Protein AF-A0A1S1LZ57-F1 (afdb_monomer)

pLDDT: mean 86.94, std 15.9, range [31.72, 98.88]

Organism: Mycobacteroides chelonae (NCBI:txid1774)

Structure (mmCIF, N/CA/C/O backbone):
data_AF-A0A1S1LZ57-F1
#
_entry.id   AF-A0A1S1LZ57-F1
#
loop_
_atom_site.group_PDB
_atom_site.id
_atom_site.type_symbol
_atom_site.label_atom_id
_atom_site.label_alt_id
_atom_site.label_comp_id
_atom_site.label_asym_id
_atom_site.label_entity_id
_atom_site.label_seq_id
_atom_site.pdbx_PDB_ins_code
_atom_site.Cartn_x
_atom_site.Cartn_y
_atom_site.Cartn_z
_atom_site.occupancy
_atom_site.B_iso_or_equiv
_atom_site.auth_seq_id
_atom_site.auth_comp_id
_atom_site.auth_asym_id
_atom_site.auth_atom_id
_atom_site.pdbx_PDB_model_num
ATOM 1 N N . MET A 1 1 ? -5.733 7.640 33.822 1.00 40.19 1 MET A N 1
ATOM 2 C CA . MET A 1 1 ? -5.836 6.725 32.665 1.00 40.19 1 MET A CA 1
ATOM 3 C C . MET A 1 1 ? -4.449 6.611 32.060 1.00 40.19 1 MET A C 1
ATOM 5 O O . MET A 1 1 ? -3.857 7.645 31.780 1.00 40.19 1 MET A O 1
ATOM 9 N N . THR A 1 2 ? -3.898 5.402 31.959 1.00 56.25 2 THR A N 1
ATOM 10 C CA . THR A 1 2 ? -2.595 5.156 31.319 1.00 56.25 2 THR A CA 1
ATOM 11 C C . THR A 1 2 ? -2.729 5.439 29.824 1.00 56.25 2 THR A C 1
ATOM 13 O O . THR A 1 2 ? -3.720 5.026 29.222 1.00 56.25 2 THR A O 1
ATOM 16 N N . GLN A 1 3 ? -1.787 6.183 29.241 1.00 63.03 3 GLN A N 1
ATOM 17 C CA . GLN A 1 3 ? -1.760 6.409 27.793 1.00 63.03 3 GLN A CA 1
ATOM 18 C C . GLN A 1 3 ? -1.680 5.052 27.072 1.00 63.03 3 GLN A C 1
ATOM 20 O O . GLN A 1 3 ? -0.907 4.201 27.525 1.00 63.03 3 GLN A O 1
ATOM 25 N N . PRO A 1 4 ? -2.466 4.824 26.001 1.00 74.69 4 PRO A N 1
ATOM 26 C CA . PRO A 1 4 ? -2.382 3.586 25.239 1.00 74.69 4 PRO A CA 1
ATOM 27 C C . PRO A 1 4 ? -0.960 3.404 24.713 1.00 74.69 4 PRO A C 1
ATOM 29 O O . PRO A 1 4 ? -0.297 4.377 24.334 1.00 74.69 4 PRO A O 1
ATOM 32 N N . SER A 1 5 ? -0.478 2.162 24.694 1.00 86.75 5 SER A N 1
ATOM 33 C CA . SER A 1 5 ? 0.838 1.898 24.109 1.00 86.75 5 SER A CA 1
ATOM 34 C C . SER A 1 5 ? 0.836 2.267 22.619 1.00 86.75 5 SER A C 1
ATOM 36 O O . SER A 1 5 ? -0.220 2.332 21.986 1.00 86.75 5 SER A O 1
ATOM 38 N N . TRP A 1 6 ? 2.014 2.479 22.025 1.00 86.00 6 TRP A N 1
ATOM 39 C CA . TRP A 1 6 ? 2.119 2.781 20.592 1.00 86.00 6 TRP A CA 1
ATOM 40 C C . TRP A 1 6 ? 1.376 1.750 19.723 1.00 86.00 6 TRP A C 1
ATOM 42 O O . TRP A 1 6 ? 0.620 2.128 18.829 1.00 86.00 6 TRP A O 1
ATOM 52 N N . ALA A 1 7 ? 1.518 0.460 20.046 1.00 88.56 7 ALA A N 1
ATOM 53 C CA . ALA A 1 7 ? 0.845 -0.625 19.335 1.00 88.56 7 ALA A CA 1
ATOM 54 C C . ALA A 1 7 ? -0.685 -0.564 19.496 1.00 88.56 7 ALA A C 1
ATOM 56 O O . ALA A 1 7 ? -1.422 -0.733 18.525 1.00 88.56 7 ALA A O 1
ATOM 57 N N . GLU A 1 8 ? -1.170 -0.252 20.701 1.00 93.12 8 GLU A N 1
ATOM 58 C CA . GLU A 1 8 ? -2.606 -0.083 20.950 1.00 93.12 8 GLU A CA 1
ATOM 59 C C . GLU A 1 8 ? -3.167 1.131 20.198 1.00 93.12 8 GLU A C 1
ATOM 61 O O . GLU A 1 8 ? -4.301 1.091 19.721 1.00 93.12 8 GLU A O 1
ATOM 66 N N . GLY A 1 9 ? -2.368 2.195 20.057 1.00 91.25 9 GLY A N 1
ATOM 67 C CA . GLY A 1 9 ? -2.703 3.374 19.264 1.00 91.25 9 GLY A CA 1
ATOM 68 C C . GLY A 1 9 ? -2.883 3.056 17.777 1.00 91.25 9 GLY A C 1
ATOM 69 O O . GLY A 1 9 ? -3.855 3.509 17.177 1.00 91.25 9 GLY A O 1
ATOM 70 N N . GLN A 1 10 ? -2.009 2.227 17.193 1.00 92.75 10 GLN A N 1
ATOM 71 C CA . GLN A 1 10 ? -2.164 1.764 15.804 1.00 92.75 10 GLN A CA 1
ATOM 72 C C . GLN A 1 10 ? -3.449 0.940 15.625 1.00 92.75 10 GLN A C 1
ATOM 74 O O . GLN A 1 10 ? -4.217 1.184 14.695 1.00 92.75 10 GLN A O 1
ATOM 79 N N . ALA A 1 11 ? -3.736 0.013 16.546 1.00 95.94 11 ALA A N 1
ATOM 80 C CA . ALA A 1 11 ? -4.966 -0.779 16.499 1.00 95.94 11 ALA A CA 1
ATOM 81 C C . ALA A 1 11 ? -6.228 0.091 16.628 1.00 95.94 11 ALA A C 1
ATOM 83 O O . ALA A 1 11 ? -7.200 -0.122 15.905 1.00 95.94 11 ALA A O 1
ATOM 84 N N . ALA A 1 12 ? -6.207 1.094 17.511 1.00 95.50 12 ALA A N 1
ATOM 85 C CA . ALA A 1 12 ? -7.308 2.040 17.672 1.00 95.50 12 ALA A CA 1
ATOM 86 C C . ALA A 1 12 ? -7.542 2.880 16.404 1.00 95.50 12 ALA A C 1
ATOM 88 O O . ALA A 1 12 ? -8.692 3.112 16.035 1.00 95.50 12 ALA A O 1
ATOM 89 N N . GLN A 1 13 ? -6.471 3.291 15.718 1.00 94.94 13 GLN A N 1
ATOM 90 C CA . GLN A 1 13 ? -6.549 4.028 14.455 1.00 94.94 13 GLN A CA 1
ATOM 91 C C . GLN A 1 13 ? -7.186 3.184 13.345 1.00 94.94 13 GLN A C 1
ATOM 93 O O . GLN A 1 13 ? -8.152 3.631 12.726 1.00 94.94 13 GLN A O 1
ATOM 98 N N . ILE A 1 14 ? -6.730 1.938 13.169 1.00 97.81 14 ILE A N 1
ATOM 99 C CA . ILE A 1 14 ? -7.338 0.991 12.221 1.00 97.81 14 ILE A CA 1
ATOM 100 C C . ILE A 1 14 ? -8.818 0.775 12.553 1.00 97.81 14 ILE A C 1
ATOM 102 O O . ILE A 1 14 ? -9.668 0.841 11.670 1.00 97.81 14 ILE A O 1
ATOM 106 N N . ALA A 1 15 ? -9.152 0.540 13.825 1.00 98.12 15 ALA A N 1
ATOM 107 C CA . ALA A 1 15 ? -10.527 0.291 14.246 1.00 98.12 15 ALA A CA 1
ATOM 108 C C . ALA A 1 15 ? -11.455 1.490 13.985 1.00 98.12 15 ALA A C 1
ATOM 110 O O . ALA A 1 15 ? -12.595 1.309 13.546 1.00 98.12 15 ALA A O 1
ATOM 111 N N . ALA A 1 16 ? -10.971 2.712 14.222 1.00 97.81 16 ALA A N 1
ATOM 112 C CA . ALA A 1 16 ? -11.709 3.932 13.919 1.00 97.81 16 ALA A CA 1
ATOM 113 C C . ALA A 1 16 ? -11.978 4.069 12.413 1.00 97.81 16 ALA A C 1
ATOM 115 O O . ALA A 1 16 ? -13.103 4.387 12.018 1.00 97.81 16 ALA A O 1
ATOM 116 N N . GLU A 1 17 ? -10.984 3.768 11.575 1.00 98.50 17 GLU A N 1
ATOM 117 C CA . GLU A 1 17 ? -11.126 3.855 10.123 1.00 98.50 17 GLU A CA 1
ATOM 118 C C . GLU A 1 17 ? -12.025 2.755 9.547 1.00 98.50 17 GLU A C 1
ATOM 120 O O . GLU A 1 17 ? -12.902 3.035 8.728 1.00 98.50 17 GLU A O 1
ATOM 125 N N . VAL A 1 18 ? -11.903 1.522 10.047 1.00 98.62 18 VAL A N 1
ATOM 126 C CA . VAL A 1 18 ? -12.819 0.415 9.732 1.00 98.62 18 VAL A CA 1
ATOM 127 C C . VAL A 1 18 ? -14.260 0.815 10.039 1.00 98.62 18 VAL A C 1
ATOM 129 O O . VAL A 1 18 ? -15.146 0.650 9.197 1.00 98.62 18 VAL A O 1
ATOM 132 N N . ARG A 1 19 ? -14.507 1.408 11.214 1.00 98.56 19 ARG A N 1
ATOM 133 C CA . ARG A 1 19 ? -15.838 1.894 11.596 1.00 98.56 19 ARG A CA 1
ATOM 134 C C . ARG A 1 19 ? -16.337 2.989 10.654 1.00 98.56 19 ARG A C 1
ATOM 136 O O . ARG A 1 19 ? -17.508 2.972 10.269 1.00 98.56 19 ARG A O 1
ATOM 143 N N . ARG A 1 20 ? -15.466 3.934 10.280 1.00 98.44 20 ARG A N 1
ATOM 144 C CA . ARG A 1 20 ? -15.790 5.040 9.367 1.00 98.44 20 ARG A CA 1
ATOM 145 C C . ARG A 1 20 ? -16.199 4.525 7.986 1.00 98.44 20 ARG A C 1
ATOM 147 O O . ARG A 1 20 ? -17.253 4.920 7.493 1.00 98.44 20 ARG A O 1
ATOM 154 N N . LEU A 1 21 ? -15.407 3.629 7.394 1.00 98.56 21 LEU A N 1
ATOM 155 C CA . LEU A 1 21 ? -15.651 3.056 6.064 1.00 98.56 21 LEU A CA 1
ATOM 156 C C . LEU A 1 21 ? -16.851 2.101 6.039 1.00 98.56 21 LEU A C 1
ATOM 158 O O . LEU A 1 21 ? -17.637 2.109 5.090 1.00 98.56 21 LEU A O 1
ATOM 162 N N . ARG A 1 22 ? -17.055 1.321 7.108 1.00 98.12 22 ARG A N 1
ATOM 163 C CA . ARG A 1 22 ? -18.257 0.488 7.271 1.00 98.12 22 ARG A CA 1
ATOM 164 C C . ARG A 1 22 ? -19.527 1.344 7.340 1.00 98.12 22 ARG A C 1
ATOM 166 O O . ARG A 1 22 ? -20.584 0.939 6.843 1.00 98.12 22 ARG A O 1
ATOM 173 N N . GLY A 1 23 ? -19.440 2.532 7.939 1.00 98.12 23 GLY A N 1
ATOM 174 C CA . GLY A 1 23 ? -20.544 3.479 8.046 1.00 98.12 23 GLY A CA 1
ATOM 175 C C . GLY A 1 23 ? -21.749 2.873 8.773 1.00 98.12 23 GLY A C 1
ATOM 176 O O . GLY A 1 23 ? -21.644 2.406 9.906 1.00 98.12 23 GLY A O 1
ATOM 177 N N . LYS A 1 24 ? -22.919 2.878 8.119 1.00 97.81 24 LYS A N 1
ATOM 178 C CA . LYS A 1 24 ? -24.178 2.357 8.692 1.00 97.81 24 LYS A CA 1
ATOM 179 C C . LYS A 1 24 ? -24.357 0.838 8.548 1.00 97.81 24 LYS A C 1
ATOM 181 O O . LYS A 1 24 ? -25.267 0.287 9.164 1.00 97.81 24 LYS A O 1
ATOM 186 N N . ARG A 1 25 ? -23.541 0.160 7.731 1.00 98.50 25 ARG A N 1
ATOM 187 C CA . ARG A 1 25 ? -23.614 -1.305 7.532 1.00 98.50 25 ARG A CA 1
ATOM 188 C C . ARG A 1 25 ? -23.287 -2.006 8.839 1.00 98.50 25 ARG A C 1
ATOM 190 O O . ARG A 1 25 ? -22.539 -1.446 9.617 1.00 98.50 25 ARG A O 1
ATOM 197 N N . SER A 1 26 ? -23.801 -3.197 9.124 1.00 98.38 26 SER A N 1
ATOM 198 C CA . SER A 1 26 ? -23.562 -3.861 10.417 1.00 98.38 26 SER A CA 1
ATOM 199 C C . SER A 1 26 ? -22.155 -4.478 10.520 1.00 98.38 26 SER A C 1
ATOM 201 O O . SER A 1 26 ? -21.507 -4.743 9.513 1.00 98.38 26 SER A O 1
ATOM 203 N N . ALA A 1 27 ? -21.678 -4.758 11.739 1.00 98.50 27 ALA A N 1
ATOM 204 C CA . ALA A 1 27 ? -20.462 -5.562 11.927 1.00 98.50 27 ALA A CA 1
ATOM 205 C C . ALA A 1 27 ? -20.624 -6.994 11.378 1.00 98.50 27 ALA A C 1
ATOM 207 O O . ALA A 1 27 ? -19.641 -7.613 10.989 1.00 98.50 27 ALA A O 1
ATOM 208 N N . GLN A 1 28 ? -21.864 -7.502 11.311 1.00 98.75 28 GLN A N 1
ATOM 209 C CA . GLN A 1 28 ? -22.159 -8.776 10.653 1.00 98.75 28 GLN A CA 1
ATOM 210 C C . GLN A 1 28 ? -21.894 -8.688 9.149 1.00 98.75 28 GLN A C 1
ATOM 212 O O . GLN A 1 28 ? -21.185 -9.529 8.626 1.00 98.75 28 GLN A O 1
ATOM 217 N N . TRP A 1 29 ? -22.360 -7.623 8.489 1.00 98.81 29 TRP A N 1
ATOM 218 C CA . TRP A 1 29 ? -22.118 -7.410 7.060 1.00 98.81 29 TRP A CA 1
ATOM 219 C C . TRP A 1 29 ? -20.622 -7.440 6.719 1.00 98.81 29 TRP A C 1
ATOM 221 O O . TRP A 1 29 ? -20.220 -8.086 5.759 1.00 98.81 29 TRP A O 1
ATOM 231 N N . LEU A 1 30 ? -19.786 -6.781 7.529 1.00 98.75 30 LEU A N 1
ATOM 232 C CA . LEU A 1 30 ? -18.340 -6.793 7.301 1.00 98.75 30 LEU A CA 1
ATOM 233 C C . LEU A 1 30 ? -17.735 -8.181 7.577 1.00 98.75 30 LEU A C 1
ATOM 235 O O . LEU A 1 30 ? -16.889 -8.633 6.813 1.00 98.75 30 LEU A O 1
ATOM 239 N N . SER A 1 31 ? -18.209 -8.887 8.609 1.00 98.88 31 SER A N 1
ATOM 240 C CA . SER A 1 31 ? -17.820 -10.280 8.869 1.00 98.88 31 SER A CA 1
ATOM 241 C C . SER A 1 31 ? -18.121 -11.177 7.666 1.00 98.88 31 SER A C 1
ATOM 243 O O . SER A 1 31 ? -17.254 -11.945 7.254 1.00 98.88 31 SER A O 1
ATOM 245 N N . ASP A 1 32 ? -19.311 -11.052 7.079 1.00 98.88 32 ASP A N 1
ATOM 246 C CA . ASP A 1 32 ? -19.735 -11.850 5.926 1.00 98.88 32 ASP A CA 1
ATOM 247 C C . ASP A 1 32 ? -18.861 -11.551 4.698 1.00 98.88 32 ASP A C 1
ATOM 249 O O . ASP A 1 32 ? -18.352 -12.470 4.062 1.00 98.88 32 ASP A O 1
ATOM 253 N N . ARG A 1 33 ? -18.556 -10.272 4.440 1.00 98.69 33 ARG A N 1
ATOM 254 C CA . ARG A 1 33 ? -17.625 -9.867 3.372 1.00 98.69 33 ARG A CA 1
ATOM 255 C C . ARG A 1 33 ? -16.227 -10.460 3.541 1.00 98.69 33 ARG A C 1
ATOM 257 O O . ARG A 1 33 ? -15.632 -10.905 2.567 1.00 98.69 33 ARG A O 1
ATOM 264 N N . THR A 1 34 ? -15.690 -10.490 4.762 1.00 98.75 34 THR A N 1
ATOM 265 C CA . THR A 1 34 ? -14.370 -11.105 5.007 1.00 98.75 34 THR A CA 1
ATOM 266 C C . THR A 1 34 ? -14.394 -12.630 4.850 1.00 98.75 34 THR A C 1
ATOM 268 O O . THR A 1 34 ? -13.424 -13.220 4.379 1.00 98.75 34 THR A O 1
ATOM 271 N N . MET A 1 35 ? -15.522 -13.274 5.171 1.00 98.62 35 MET A N 1
ATOM 272 C CA . MET A 1 35 ? -15.728 -14.707 4.947 1.00 98.62 35 MET A CA 1
ATOM 273 C C . MET A 1 35 ? -15.758 -15.050 3.453 1.00 98.62 35 MET A C 1
ATOM 275 O O . MET A 1 35 ? -15.126 -16.019 3.043 1.00 98.62 35 MET A O 1
ATOM 279 N N . GLU A 1 36 ? -16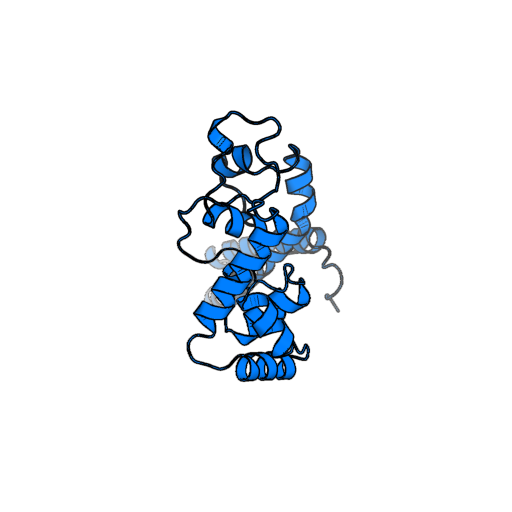.425 -14.235 2.633 1.00 98.56 36 GLU A N 1
ATOM 280 C CA . GLU A 1 36 ? -16.436 -14.378 1.167 1.00 98.56 36 GLU A CA 1
ATOM 281 C C . GLU A 1 36 ? -15.029 -14.272 0.550 1.00 98.56 36 GLU A C 1
ATOM 283 O O . GLU A 1 36 ? -14.772 -14.851 -0.502 1.00 98.56 36 GLU A O 1
ATOM 288 N N . LEU A 1 37 ? -14.104 -13.576 1.220 1.00 98.44 37 LEU A N 1
ATOM 289 C CA . LEU A 1 37 ? -12.696 -13.444 0.826 1.00 98.44 37 LEU A CA 1
ATOM 290 C C . LEU A 1 37 ? -11.796 -14.573 1.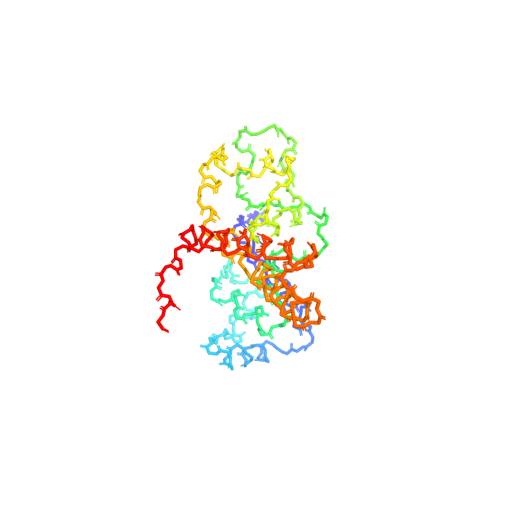364 1.00 98.44 37 LEU A C 1
ATOM 292 O O . LEU A 1 37 ? -10.583 -14.539 1.168 1.00 98.44 37 LEU A O 1
ATOM 296 N N . GLY A 1 38 ? -12.362 -15.566 2.055 1.00 98.12 38 GLY A N 1
ATOM 297 C CA . GLY A 1 38 ? -11.631 -16.732 2.556 1.00 98.12 38 GLY A CA 1
ATOM 298 C C . GLY A 1 38 ? -10.931 -16.540 3.907 1.00 98.12 38 GLY A C 1
ATOM 299 O O . GLY A 1 38 ? -10.257 -17.460 4.368 1.00 98.12 38 GLY A O 1
ATOM 300 N N . HIS A 1 39 ? -11.103 -15.394 4.581 1.00 98.31 39 HIS A N 1
ATOM 301 C CA . HIS A 1 39 ? -10.582 -15.173 5.936 1.00 98.31 39 HIS A CA 1
ATOM 302 C C . HIS A 1 39 ? -11.579 -14.410 6.813 1.00 98.31 39 HIS A C 1
ATOM 304 O O . HIS A 1 39 ? -11.612 -13.182 6.834 1.00 98.31 39 HIS A O 1
ATOM 310 N N . THR A 1 40 ? -12.385 -15.143 7.580 1.00 98.56 40 THR A N 1
ATOM 311 C CA . THR A 1 40 ? -13.449 -14.554 8.401 1.00 98.56 40 THR A CA 1
ATOM 312 C C . THR A 1 40 ? -12.906 -13.763 9.592 1.00 98.56 40 THR A C 1
ATOM 314 O O . THR A 1 40 ? -12.399 -14.336 10.558 1.00 98.56 40 THR A O 1
ATOM 317 N N . VAL A 1 41 ? -13.148 -12.452 9.600 1.00 98.62 41 VAL A N 1
ATOM 318 C CA . VAL A 1 41 ? -13.034 -11.604 10.790 1.00 98.62 41 VAL A CA 1
ATOM 319 C C . VAL A 1 41 ? -14.405 -11.534 11.449 1.00 98.62 41 VAL A C 1
ATOM 321 O O . VAL A 1 41 ? -15.295 -10.822 10.994 1.00 98.62 41 VAL A O 1
ATOM 324 N N . THR A 1 42 ? -14.601 -12.311 12.516 1.00 98.75 42 THR A N 1
ATOM 325 C CA . THR A 1 42 ? -15.936 -12.486 13.111 1.00 98.75 42 THR A CA 1
ATOM 326 C C . THR A 1 42 ? -16.574 -11.161 13.544 1.00 98.75 42 THR A C 1
ATOM 328 O O . THR A 1 42 ? -15.895 -10.228 13.984 1.00 98.75 42 THR A O 1
ATOM 331 N N . ARG A 1 43 ? -17.913 -11.103 13.544 1.00 98.56 43 ARG A N 1
ATOM 332 C CA . ARG A 1 43 ? -18.680 -9.967 14.089 1.00 98.56 43 ARG A CA 1
ATOM 333 C C . ARG A 1 43 ? -18.205 -9.542 15.485 1.00 98.56 43 ARG A C 1
ATOM 335 O O . ARG A 1 43 ? -18.171 -8.341 15.766 1.00 98.56 43 ARG A O 1
ATOM 342 N N . SER A 1 44 ? -17.879 -10.498 16.363 1.00 98.50 44 SER A N 1
ATOM 343 C CA . SER A 1 44 ? -17.385 -10.191 17.715 1.00 98.50 44 SER A CA 1
ATOM 344 C C . SER A 1 44 ? -16.046 -9.475 17.650 1.00 98.50 44 SER A C 1
ATOM 346 O O . SER A 1 44 ? -15.915 -8.417 18.250 1.00 98.50 44 SER A O 1
ATOM 348 N N . VAL A 1 45 ? -15.102 -9.983 16.850 1.00 98.56 45 VAL A N 1
ATOM 349 C CA . VAL A 1 45 ? -13.785 -9.362 16.658 1.00 98.56 45 VAL A CA 1
ATOM 350 C C . VAL A 1 45 ? -13.919 -7.934 16.134 1.00 98.56 45 VAL A C 1
ATOM 352 O O . VAL A 1 45 ? -13.324 -7.026 16.707 1.00 98.56 45 VAL A O 1
ATOM 355 N N . ILE A 1 46 ? -14.752 -7.704 15.115 1.00 98.69 46 ILE A N 1
ATOM 356 C CA . ILE A 1 46 ? -15.008 -6.356 14.580 1.00 98.69 46 ILE A CA 1
ATOM 357 C C . ILE A 1 46 ? -15.576 -5.446 15.677 1.00 98.69 46 ILE A C 1
ATOM 359 O O . ILE A 1 46 ? -15.115 -4.325 15.874 1.00 98.69 46 ILE A O 1
ATOM 363 N N . THR A 1 47 ? -16.549 -5.942 16.442 1.00 98.44 47 THR A N 1
ATOM 364 C CA . THR A 1 47 ? -17.172 -5.178 17.532 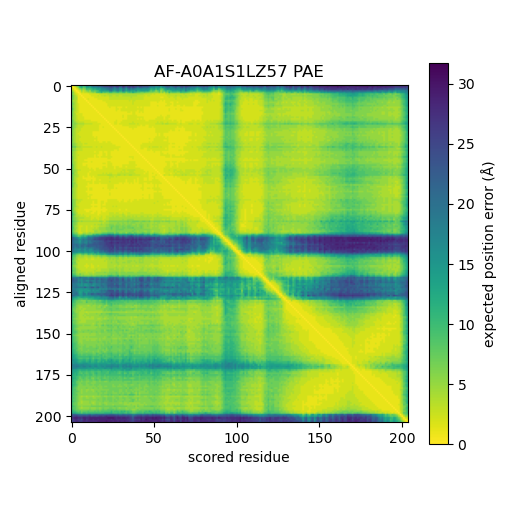1.00 98.44 47 THR A CA 1
ATOM 365 C C . THR A 1 47 ? -16.183 -4.890 18.669 1.00 98.44 47 THR A C 1
ATOM 367 O O . THR A 1 47 ? -16.231 -3.816 19.269 1.00 98.44 47 THR A O 1
ATOM 370 N N . ASP A 1 48 ? -15.295 -5.826 18.993 1.00 98.44 48 ASP A N 1
ATOM 371 C CA . ASP A 1 48 ? -14.276 -5.667 20.029 1.00 98.44 48 ASP A CA 1
ATOM 372 C C . ASP A 1 48 ? -13.186 -4.683 19.606 1.00 98.44 48 ASP A C 1
ATOM 374 O O . ASP A 1 48 ? -12.746 -3.887 20.438 1.00 98.44 48 ASP A O 1
ATOM 378 N N . LEU A 1 49 ? -12.790 -4.699 18.330 1.00 98.00 49 LEU A N 1
ATOM 379 C CA . LEU A 1 49 ? -11.871 -3.724 17.746 1.00 98.00 49 LEU A CA 1
ATOM 380 C C . LEU A 1 49 ? -12.461 -2.315 17.815 1.00 98.00 49 LEU A C 1
ATOM 382 O O . LEU A 1 49 ? -11.861 -1.423 18.406 1.00 98.00 49 LEU A O 1
ATOM 386 N N . GLU A 1 50 ? -13.666 -2.117 17.282 1.00 97.81 50 GLU A N 1
ATOM 387 C CA . GLU A 1 50 ? -14.282 -0.787 17.206 1.00 97.81 50 GLU A CA 1
ATOM 388 C C . GLU A 1 50 ? -14.618 -0.173 18.568 1.00 97.81 50 GLU A C 1
ATOM 390 O O . GLU A 1 50 ? -14.631 1.048 18.708 1.00 97.81 50 GLU A O 1
ATOM 395 N N . ASN A 1 51 ? -14.896 -1.001 19.576 1.00 97.12 51 ASN A N 1
ATOM 396 C CA . ASN A 1 51 ? -15.109 -0.533 20.946 1.00 97.12 51 ASN A CA 1
ATOM 397 C C . ASN A 1 51 ? -13.800 -0.436 21.746 1.00 97.12 51 ASN A C 1
ATOM 399 O O . ASN A 1 51 ? -13.831 -0.148 22.942 1.00 97.12 51 ASN A O 1
ATOM 403 N N . GLY A 1 52 ? -12.657 -0.739 21.127 1.00 95.69 52 GLY A N 1
ATOM 404 C CA . GLY A 1 52 ? -11.348 -0.710 21.764 1.00 95.69 52 GLY A CA 1
ATOM 405 C C . GLY A 1 52 ? -11.162 -1.745 22.876 1.00 95.69 52 GLY A C 1
ATOM 406 O O . GLY A 1 52 ? -10.272 -1.561 23.705 1.00 95.69 52 GLY A O 1
ATOM 407 N N . ARG A 1 53 ? -11.973 -2.811 22.932 1.00 96.69 53 ARG A N 1
ATOM 408 C CA . ARG A 1 53 ? -11.762 -3.949 23.848 1.00 96.69 53 ARG A CA 1
ATOM 409 C C . ARG A 1 53 ? -10.594 -4.812 23.389 1.00 96.69 53 ARG A C 1
ATOM 411 O O . ARG A 1 53 ? -9.806 -5.261 24.215 1.00 96.69 53 ARG A O 1
ATOM 418 N N . ARG A 1 54 ? -10.456 -5.000 22.075 1.00 96.81 54 ARG A N 1
ATOM 419 C CA . ARG A 1 54 ? -9.296 -5.654 21.463 1.00 96.81 54 ARG A CA 1
ATOM 420 C C . ARG A 1 54 ? -8.280 -4.597 21.040 1.00 96.81 54 ARG A C 1
ATOM 422 O O . ARG A 1 54 ? -8.635 -3.613 20.401 1.00 96.81 54 ARG A O 1
ATOM 429 N N . LYS A 1 55 ? -7.021 -4.801 21.428 1.00 96.38 55 LYS A N 1
ATOM 430 C CA . LYS A 1 55 ? -5.941 -3.804 21.333 1.00 96.38 55 LYS A CA 1
ATOM 431 C C . LYS A 1 55 ? -4.883 -4.108 20.266 1.00 96.38 55 LYS A C 1
ATOM 433 O O . LYS A 1 55 ? -3.808 -3.521 20.280 1.00 96.38 55 LYS A O 1
ATOM 438 N N . TYR A 1 56 ? -5.173 -5.038 19.363 1.00 96.50 56 TYR A N 1
ATOM 439 C CA . TYR A 1 56 ? -4.280 -5.442 18.281 1.00 96.50 56 TYR A CA 1
ATOM 440 C C . TYR A 1 56 ? -5.098 -5.829 17.045 1.00 96.50 56 TYR A C 1
ATOM 442 O O . TYR A 1 56 ? -6.237 -6.280 17.175 1.00 96.50 56 TYR A O 1
ATOM 450 N N . VAL A 1 57 ? -4.497 -5.671 15.868 1.00 97.75 57 VAL A N 1
ATOM 451 C CA . VAL A 1 57 ? -5.012 -6.132 14.572 1.00 97.75 57 VAL A CA 1
ATOM 452 C C . VAL A 1 57 ? -3.897 -6.944 13.927 1.00 97.75 57 VAL A C 1
ATOM 454 O O . VAL A 1 57 ? -2.750 -6.500 13.895 1.00 97.75 57 VAL A O 1
ATOM 457 N N . THR A 1 58 ? -4.200 -8.151 13.465 1.00 97.62 58 THR A N 1
ATOM 458 C CA . THR A 1 58 ? -3.221 -8.978 12.748 1.00 97.62 58 THR A CA 1
ATOM 459 C C . THR A 1 58 ? -3.040 -8.482 11.312 1.00 97.62 58 THR A C 1
ATOM 461 O O . THR A 1 58 ? -3.914 -7.817 10.760 1.00 97.62 58 THR A O 1
ATOM 464 N N . ILE A 1 59 ? -1.926 -8.837 10.666 1.00 97.75 59 ILE A N 1
ATOM 465 C CA . ILE A 1 59 ? -1.693 -8.478 9.257 1.00 97.75 59 ILE A CA 1
ATOM 466 C C . ILE A 1 59 ? -2.757 -9.096 8.336 1.00 97.75 59 ILE A C 1
ATOM 468 O O . ILE A 1 59 ? -3.252 -8.418 7.440 1.00 97.75 59 ILE A O 1
ATOM 472 N N . ALA A 1 60 ? -3.171 -10.343 8.595 1.00 98.25 60 ALA A N 1
ATOM 473 C CA . ALA A 1 60 ? -4.242 -10.996 7.841 1.00 98.25 60 ALA A CA 1
ATOM 474 C C . ALA A 1 60 ? -5.574 -10.238 7.966 1.00 98.25 60 ALA A C 1
ATOM 476 O O . ALA A 1 60 ? -6.234 -9.976 6.962 1.00 98.25 60 ALA A O 1
ATOM 477 N N . GLU A 1 61 ? -5.931 -9.817 9.184 1.00 98.38 61 GLU A N 1
ATOM 478 C CA . GLU A 1 61 ? -7.120 -8.995 9.426 1.00 98.38 61 GLU A CA 1
ATOM 479 C C . GLU A 1 61 ? -7.026 -7.644 8.715 1.00 98.38 61 GLU A C 1
ATOM 481 O O . GLU A 1 61 ? -7.987 -7.241 8.071 1.00 98.38 61 GLU A O 1
ATOM 486 N N . LEU A 1 62 ? -5.881 -6.957 8.785 1.00 98.50 62 LEU A N 1
ATOM 487 C CA . LEU A 1 62 ? -5.679 -5.674 8.109 1.00 98.50 62 LEU A CA 1
ATOM 488 C C . LEU A 1 62 ? -5.916 -5.793 6.595 1.00 98.50 62 LEU A C 1
ATOM 490 O O . LEU A 1 62 ? -6.635 -4.976 6.023 1.00 98.50 62 LEU A O 1
ATOM 494 N N . ILE A 1 63 ? -5.340 -6.821 5.964 1.00 98.50 63 ILE A N 1
ATOM 495 C CA . ILE A 1 63 ? -5.458 -7.057 4.521 1.00 98.50 63 ILE A CA 1
ATOM 496 C C . ILE A 1 63 ? -6.903 -7.392 4.139 1.00 98.50 63 ILE A C 1
ATOM 498 O O . ILE A 1 63 ? -7.458 -6.759 3.241 1.00 98.50 63 ILE A O 1
ATOM 502 N N . VAL A 1 64 ? -7.540 -8.349 4.824 1.00 98.69 64 VAL A N 1
ATOM 503 C CA . VAL A 1 64 ? -8.898 -8.776 4.451 1.00 98.69 64 VAL A CA 1
ATOM 504 C C . VAL A 1 64 ? -9.944 -7.706 4.761 1.00 98.69 64 VAL A C 1
ATOM 506 O O . VAL A 1 64 ? -10.894 -7.552 4.000 1.00 98.69 64 VAL A O 1
ATOM 509 N N . LEU A 1 65 ? -9.778 -6.931 5.841 1.00 98.75 65 LEU A N 1
ATOM 510 C CA . LEU A 1 65 ? -10.672 -5.816 6.160 1.00 98.75 65 LEU A CA 1
ATOM 511 C C . LEU A 1 65 ? -10.555 -4.714 5.110 1.00 98.75 65 LEU A C 1
ATOM 513 O O . LEU A 1 65 ? -11.576 -4.165 4.707 1.00 98.75 65 LEU A O 1
ATOM 517 N N . ALA A 1 66 ? -9.340 -4.415 4.643 1.00 98.69 66 ALA A N 1
ATOM 518 C CA . ALA A 1 66 ? -9.126 -3.442 3.578 1.00 98.69 66 ALA A CA 1
ATOM 519 C C . ALA A 1 66 ? -9.796 -3.886 2.273 1.00 98.69 66 ALA A C 1
ATOM 521 O O . ALA A 1 66 ? -10.575 -3.126 1.699 1.00 98.69 66 ALA A O 1
ATOM 522 N N . ALA A 1 67 ? -9.588 -5.144 1.873 1.00 98.75 67 ALA A N 1
ATOM 523 C CA . ALA A 1 67 ? -10.235 -5.727 0.701 1.00 98.75 67 ALA A CA 1
ATOM 524 C C . ALA A 1 67 ? -11.771 -5.761 0.831 1.00 98.75 67 ALA A C 1
ATOM 526 O O . ALA A 1 67 ? -12.481 -5.446 -0.118 1.00 98.75 67 ALA A O 1
ATOM 527 N N . ALA A 1 68 ? -12.307 -6.088 2.010 1.00 98.75 68 ALA A N 1
ATOM 528 C CA . ALA A 1 68 ? -13.750 -6.101 2.265 1.00 98.75 68 ALA A CA 1
ATOM 529 C C . ALA A 1 68 ? -14.393 -4.700 2.255 1.00 98.75 68 ALA A C 1
ATOM 531 O O . ALA A 1 68 ? -15.607 -4.590 2.063 1.00 98.75 68 ALA A O 1
ATOM 532 N N . LEU A 1 69 ? -13.597 -3.652 2.490 1.00 98.75 69 LEU A N 1
ATOM 533 C CA . LEU A 1 69 ? -14.005 -2.245 2.541 1.00 98.75 69 LEU A CA 1
ATOM 534 C C . LEU A 1 69 ? -13.603 -1.451 1.286 1.00 98.75 69 LEU A C 1
ATOM 536 O O . LEU A 1 69 ? -13.713 -0.226 1.305 1.00 98.75 69 LEU A O 1
ATOM 540 N N . ASP A 1 70 ? -13.147 -2.127 0.226 1.00 98.31 70 ASP A N 1
ATOM 541 C CA . ASP A 1 70 ? -12.719 -1.524 -1.043 1.00 98.31 70 ASP A CA 1
ATOM 542 C C . ASP A 1 70 ? -11.656 -0.419 -0.858 1.00 98.31 70 ASP A C 1
ATOM 544 O O . ASP A 1 70 ? -11.733 0.664 -1.441 1.00 98.31 70 ASP A O 1
ATOM 548 N N . THR A 1 71 ? -10.659 -0.674 -0.004 1.00 97.75 71 THR A N 1
ATOM 549 C CA . THR A 1 71 ? -9.561 0.262 0.288 1.00 97.75 71 THR A CA 1
ATOM 550 C C . THR A 1 71 ? -8.202 -0.441 0.349 1.00 97.75 71 THR A C 1
ATOM 552 O O . THR A 1 71 ? -8.108 -1.668 0.329 1.00 97.75 71 THR A O 1
ATOM 555 N N . TYR A 1 72 ? -7.126 0.339 0.453 1.00 96.50 72 TYR A N 1
ATOM 556 C CA . TYR A 1 72 ? -5.772 -0.179 0.638 1.00 96.50 72 TYR A CA 1
ATOM 557 C C . TYR A 1 72 ? -5.482 -0.471 2.120 1.00 96.50 72 TYR A C 1
ATOM 559 O O . TYR A 1 72 ? -5.872 0.325 2.981 1.00 96.50 72 TYR A O 1
ATOM 567 N N . PRO A 1 73 ? -4.722 -1.535 2.454 1.00 97.44 73 PRO A N 1
ATOM 568 C CA . PRO A 1 73 ? -4.318 -1.825 3.835 1.00 97.44 73 PRO A CA 1
ATOM 569 C C . PRO A 1 73 ? -3.649 -0.632 4.526 1.00 97.44 73 PRO A C 1
ATOM 571 O O . PRO A 1 73 ? -3.950 -0.315 5.677 1.00 97.44 73 PRO A O 1
ATOM 574 N N . ILE A 1 74 ? -2.796 0.090 3.794 1.00 95.50 74 ILE A N 1
ATOM 575 C CA . ILE A 1 74 ? -2.097 1.261 4.326 1.00 95.50 74 ILE A CA 1
ATOM 576 C C . ILE A 1 74 ? -3.036 2.442 4.608 1.00 95.50 74 ILE A C 1
ATOM 578 O O . ILE A 1 74 ? -2.761 3.231 5.505 1.00 95.50 74 ILE A O 1
ATOM 582 N N . ALA A 1 75 ? -4.175 2.538 3.914 1.00 95.75 75 ALA A N 1
ATOM 583 C CA . ALA A 1 75 ? -5.178 3.575 4.152 1.00 95.75 75 ALA A CA 1
ATOM 584 C C . ALA A 1 75 ? -6.023 3.302 5.409 1.00 95.75 75 ALA A C 1
ATOM 586 O O . ALA A 1 75 ? -6.545 4.245 5.997 1.00 95.75 75 ALA A O 1
ATOM 587 N N . LEU A 1 76 ? -6.114 2.042 5.860 1.00 97.19 76 LEU A N 1
ATOM 588 C CA . LEU A 1 76 ? -6.648 1.717 7.189 1.00 97.19 76 LEU A CA 1
ATOM 589 C C . LEU A 1 76 ? -5.660 2.086 8.297 1.00 97.19 76 LEU A C 1
ATOM 591 O O . LEU A 1 76 ? -6.063 2.578 9.350 1.00 97.19 76 LEU A O 1
ATOM 595 N N . LEU A 1 77 ? -4.367 1.844 8.062 1.00 95.12 77 LEU A N 1
ATOM 596 C CA . LEU A 1 77 ? -3.327 2.153 9.037 1.00 95.12 77 LEU A CA 1
ATOM 597 C C . LEU A 1 77 ? -3.061 3.654 9.141 1.00 95.12 77 LEU A C 1
ATOM 599 O O . LEU A 1 77 ? -2.902 4.129 10.255 1.00 95.12 77 LEU A O 1
ATOM 603 N N . TYR A 1 78 ? -3.051 4.405 8.037 1.00 93.56 78 TYR A N 1
ATOM 604 C CA . TYR A 1 78 ? -2.836 5.857 7.987 1.00 93.56 78 TYR A CA 1
ATOM 605 C C . TYR A 1 78 ? -3.952 6.552 7.190 1.00 93.56 78 TYR A C 1
ATOM 607 O O . TYR A 1 78 ? -3.741 6.938 6.040 1.00 93.56 78 TYR A O 1
ATOM 615 N N . PRO A 1 79 ? -5.147 6.735 7.778 1.00 94.88 79 PRO A N 1
ATOM 616 C CA . PRO A 1 79 ? -6.248 7.406 7.103 1.00 94.88 79 PRO A CA 1
ATOM 617 C C . PRO A 1 79 ? -6.049 8.932 7.019 1.00 94.88 79 PRO A C 1
ATOM 619 O O . PRO A 1 79 ? -5.300 9.507 7.827 1.00 94.88 79 PRO A O 1
ATOM 622 N N . PRO A 1 80 ? -6.758 9.612 6.094 1.00 93.00 80 PRO A N 1
ATOM 623 C CA . PRO A 1 80 ? -6.753 11.070 5.979 1.00 93.00 80 PRO A CA 1
ATOM 624 C C . PRO A 1 80 ? -7.091 11.790 7.302 1.00 93.00 80 PRO A C 1
ATOM 626 O O . PRO A 1 80 ? -7.792 11.223 8.143 1.00 93.00 80 PRO A O 1
ATOM 629 N N . PRO A 1 81 ? -6.670 13.059 7.474 1.00 92.75 81 PRO A N 1
ATOM 630 C CA . PRO A 1 81 ? -5.910 13.877 6.523 1.00 92.75 81 PRO A CA 1
ATOM 631 C C . PRO A 1 81 ? -4.396 13.598 6.568 1.00 92.75 81 PRO A C 1
ATOM 633 O O . PRO A 1 81 ? -3.800 13.462 7.632 1.00 92.75 81 PRO A O 1
ATOM 636 N N . TYR A 1 82 ? -3.748 13.557 5.400 1.00 87.94 82 TYR A N 1
ATOM 637 C CA . TYR A 1 82 ? -2.350 13.112 5.268 1.00 87.94 82 TYR A CA 1
ATOM 638 C C . TYR A 1 82 ? -1.284 14.116 5.741 1.00 87.94 82 TYR A C 1
ATOM 640 O O . TYR A 1 82 ? -0.116 13.750 5.865 1.00 87.94 82 TYR A O 1
ATOM 648 N N . GLY A 1 83 ? -1.682 15.359 6.028 1.00 84.56 83 GLY A N 1
ATOM 649 C CA . GLY A 1 83 ? -0.805 16.381 6.607 1.00 84.56 83 GLY A CA 1
ATOM 650 C C . GLY A 1 83 ? -0.630 16.273 8.125 1.00 84.56 83 GLY A C 1
ATOM 651 O O . GLY A 1 83 ? 0.219 16.958 8.687 1.00 84.56 83 GLY A O 1
ATOM 652 N N . GLU A 1 84 ? -1.416 15.433 8.804 1.00 87.00 84 GLU A N 1
ATOM 653 C CA . GLU A 1 84 ? -1.267 15.214 10.244 1.00 87.00 84 GLU A CA 1
ATOM 654 C C . GLU A 1 84 ? 0.011 14.448 10.571 1.00 87.00 84 GLU A C 1
ATOM 656 O O . GLU A 1 84 ? 0.430 13.561 9.827 1.00 87.00 84 GLU A O 1
ATOM 661 N N . LEU A 1 85 ? 0.600 14.763 11.725 1.00 84.00 85 LEU A N 1
ATOM 662 C CA . LEU A 1 85 ? 1.769 14.059 12.225 1.00 84.00 85 LEU A CA 1
ATOM 663 C C . LEU A 1 85 ? 1.368 12.738 12.890 1.00 84.00 85 LEU A C 1
ATOM 665 O O . LEU A 1 85 ? 0.420 12.671 13.672 1.00 84.00 85 LEU A O 1
ATOM 669 N N . VAL A 1 86 ? 2.129 11.687 12.609 1.00 82.69 86 VAL A N 1
ATOM 670 C CA . VAL A 1 86 ? 1.987 10.358 13.187 1.00 82.69 86 VAL A CA 1
ATOM 671 C C . VAL A 1 86 ? 3.323 9.860 13.717 1.00 82.69 86 VAL A C 1
ATOM 673 O O . VAL A 1 86 ? 4.401 10.110 13.174 1.00 82.69 86 VAL A O 1
ATOM 676 N N . ARG A 1 87 ? 3.255 9.107 14.809 1.00 81.06 87 ARG A N 1
ATOM 677 C CA . ARG A 1 87 ? 4.402 8.397 15.354 1.00 81.06 87 ARG A CA 1
ATOM 678 C C . ARG A 1 87 ? 4.551 7.055 14.628 1.00 81.06 87 ARG A C 1
ATOM 680 O O . ARG A 1 87 ? 3.871 6.101 14.988 1.00 81.06 87 ARG A O 1
ATOM 687 N N . ILE A 1 88 ? 5.431 6.982 13.626 1.00 80.44 88 ILE A N 1
ATOM 688 C CA . ILE A 1 88 ? 5.652 5.763 12.815 1.00 80.44 88 ILE A CA 1
ATOM 689 C C . ILE A 1 88 ? 6.352 4.651 13.616 1.00 80.44 88 ILE A C 1
ATOM 691 O O . ILE A 1 88 ? 6.104 3.478 13.373 1.00 80.44 88 ILE A O 1
ATOM 695 N N . LEU A 1 89 ? 7.186 4.994 14.607 1.00 79.50 89 LEU A N 1
ATOM 696 C CA . LEU A 1 89 ? 7.835 4.026 15.506 1.00 79.50 89 LEU A CA 1
ATOM 697 C C . LEU A 1 89 ? 7.680 4.450 16.969 1.00 79.50 89 LEU A C 1
ATOM 699 O O . LEU A 1 89 ? 7.629 5.652 17.241 1.00 79.50 89 LEU A O 1
ATOM 703 N N . PRO A 1 90 ? 7.704 3.516 17.938 1.00 75.69 90 PRO A N 1
ATOM 704 C CA . PRO A 1 90 ? 7.491 3.831 19.352 1.00 75.69 90 PRO A CA 1
ATOM 705 C C . PRO A 1 90 ? 8.371 4.971 19.896 1.00 75.69 90 PRO A C 1
ATOM 707 O O . PRO A 1 90 ? 7.879 5.840 20.622 1.00 75.69 90 PRO A O 1
ATOM 710 N N . ASN A 1 91 ? 9.651 4.991 19.495 1.00 68.69 91 ASN A N 1
ATOM 711 C CA . ASN A 1 91 ? 10.706 5.814 20.093 1.00 68.69 91 ASN A CA 1
ATOM 712 C C . ASN A 1 91 ? 11.499 6.647 19.069 1.00 68.69 91 ASN A C 1
ATOM 714 O O . ASN A 1 91 ? 12.701 6.816 19.240 1.00 68.69 91 ASN A O 1
ATOM 718 N N . VAL A 1 92 ? 10.869 7.208 18.026 1.00 56.69 92 VAL A N 1
ATOM 719 C CA . VAL A 1 92 ? 11.567 8.063 17.024 1.00 56.69 92 VAL A CA 1
ATOM 720 C C . VAL A 1 92 ? 12.358 9.237 17.661 1.00 56.69 92 VAL A C 1
ATOM 722 O O . VAL A 1 92 ? 13.249 9.800 17.033 1.00 56.69 92 VAL A O 1
ATOM 725 N N . ALA A 1 93 ? 12.105 9.560 18.936 1.00 46.16 93 ALA A N 1
ATOM 726 C CA . ALA A 1 93 ? 12.837 10.547 19.732 1.00 46.16 93 ALA A CA 1
ATOM 727 C C . ALA A 1 93 ? 14.176 10.069 20.349 1.00 46.16 93 ALA A C 1
ATOM 729 O O . ALA A 1 93 ? 14.922 10.897 20.867 1.00 46.16 93 ALA A O 1
ATOM 730 N N . ALA A 1 94 ? 14.515 8.774 20.334 1.00 37.81 94 ALA A N 1
ATOM 731 C CA . ALA A 1 94 ? 15.750 8.280 20.951 1.00 37.81 94 ALA A CA 1
ATOM 732 C C . ALA A 1 94 ? 16.973 8.578 20.058 1.00 37.81 94 ALA A C 1
ATOM 734 O O . ALA A 1 94 ? 17.400 7.740 19.271 1.00 37.81 94 ALA A O 1
ATOM 735 N N . GLY A 1 95 ? 17.514 9.798 20.169 1.00 44.34 95 GLY A N 1
ATOM 736 C CA . GLY A 1 95 ? 18.784 10.206 19.546 1.00 44.34 95 GLY A CA 1
ATOM 737 C C . GLY A 1 95 ? 18.689 11.211 18.391 1.00 44.34 95 GLY A C 1
ATOM 738 O O . GLY A 1 95 ? 19.698 11.471 17.741 1.00 44.34 95 GLY A O 1
ATOM 739 N N . ARG A 1 96 ? 17.514 11.797 18.123 1.00 52.56 96 ARG A N 1
ATOM 740 C CA . ARG A 1 96 ? 17.333 12.859 17.112 1.00 52.56 96 ARG A CA 1
ATOM 741 C C . ARG A 1 96 ? 16.971 14.194 17.777 1.00 52.56 96 ARG A C 1
ATOM 743 O O . ARG A 1 96 ? 16.410 14.169 18.871 1.00 52.56 96 ARG A O 1
ATOM 750 N N . PRO A 1 97 ? 17.289 15.349 17.154 1.00 48.03 97 PRO A N 1
ATOM 751 C CA . PRO A 1 97 ? 16.954 16.656 17.711 1.00 48.03 97 PRO A CA 1
ATOM 752 C C . PRO A 1 97 ? 15.464 16.748 18.063 1.00 48.03 97 PRO A C 1
ATOM 754 O O . PRO A 1 97 ? 14.611 16.198 17.365 1.00 48.03 97 PRO A O 1
ATOM 757 N N . GLU A 1 98 ? 15.184 17.471 19.149 1.00 46.62 98 GLU A N 1
ATOM 758 C CA . GLU A 1 98 ? 13.889 17.718 19.808 1.00 46.62 98 GLU A CA 1
ATOM 759 C C . GLU A 1 98 ? 12.700 17.947 18.847 1.00 46.62 98 GLU A C 1
ATOM 761 O O . GLU A 1 98 ? 11.559 17.620 19.166 1.00 46.62 98 GLU A O 1
ATOM 766 N N . GLN A 1 99 ? 12.970 18.416 17.628 1.00 44.75 99 GLN A N 1
ATOM 767 C CA . GLN A 1 99 ? 12.005 18.697 16.564 1.00 44.75 99 GLN A CA 1
ATOM 768 C C . GLN A 1 99 ? 11.324 17.458 15.940 1.00 44.75 99 GLN A C 1
ATOM 770 O O . GLN A 1 99 ? 10.281 17.618 15.314 1.00 44.75 99 GLN A O 1
ATOM 775 N N . LEU A 1 100 ? 11.829 16.226 16.128 1.00 51.66 100 LEU A N 1
ATOM 776 C CA . LEU A 1 100 ? 11.140 14.993 15.674 1.00 51.66 100 LEU A CA 1
ATOM 777 C C . LEU A 1 100 ? 10.205 14.366 16.725 1.00 51.66 100 LEU A C 1
ATOM 779 O O . LEU A 1 100 ? 9.566 13.344 16.463 1.00 51.66 100 LEU A O 1
ATOM 783 N N . SER A 1 101 ? 10.096 14.967 17.911 1.00 51.97 101 SER A N 1
ATOM 784 C CA . SER A 1 101 ? 9.227 14.472 18.990 1.00 51.97 101 SER A CA 1
ATOM 785 C C . SER A 1 101 ? 7.727 14.522 18.644 1.00 51.97 101 SER A C 1
ATOM 787 O O . SER A 1 101 ? 6.941 13.772 19.229 1.00 51.97 101 SER A O 1
ATOM 789 N N . ALA A 1 102 ? 7.341 15.342 17.659 1.00 57.19 102 ALA A N 1
ATOM 790 C CA . ALA A 1 102 ? 5.961 15.526 17.213 1.00 57.19 102 ALA A CA 1
ATOM 791 C C . ALA A 1 102 ? 5.451 14.443 16.233 1.00 57.19 102 ALA A C 1
ATOM 793 O O . ALA A 1 102 ? 4.244 14.343 16.023 1.00 57.19 102 ALA A O 1
ATOM 794 N N . GLY A 1 103 ? 6.330 13.601 15.674 1.00 70.44 103 GLY A N 1
ATOM 795 C CA . GLY A 1 103 ? 5.986 12.628 14.627 1.00 70.44 103 GLY A CA 1
ATOM 796 C C . GLY A 1 103 ? 6.300 13.126 13.211 1.00 70.44 103 GLY A C 1
ATOM 797 O O . GLY A 1 103 ? 6.950 14.151 13.030 1.00 70.44 103 GLY A O 1
ATOM 798 N N . LEU A 1 104 ? 5.871 12.369 12.202 1.00 76.44 104 LEU A N 1
ATOM 799 C CA . LEU A 1 104 ? 6.095 12.636 10.776 1.00 76.44 104 LEU A CA 1
ATOM 800 C C . LEU A 1 104 ? 4.760 12.759 10.050 1.00 76.44 104 LEU A C 1
ATOM 802 O O . LEU A 1 104 ? 3.809 12.125 10.500 1.00 76.44 104 LEU A O 1
ATOM 806 N N . PRO A 1 105 ? 4.656 13.514 8.944 1.00 83.94 105 PRO A N 1
ATOM 807 C CA . PRO A 1 105 ? 3.432 13.541 8.150 1.00 83.94 105 PRO A CA 1
ATOM 808 C C . PRO A 1 105 ? 2.924 12.123 7.840 1.00 83.94 105 PRO A C 1
ATOM 810 O O . PRO A 1 105 ? 3.705 11.227 7.530 1.00 83.94 105 PRO A O 1
ATOM 813 N N . LYS A 1 106 ? 1.613 11.879 7.904 1.00 87.00 106 LYS A N 1
ATOM 814 C CA . LYS A 1 106 ? 1.041 10.568 7.544 1.00 87.00 106 LYS A CA 1
ATOM 815 C C . LYS A 1 106 ? 1.384 10.176 6.107 1.00 87.00 106 LYS A C 1
ATOM 817 O O . LYS A 1 106 ? 1.620 9.000 5.855 1.00 87.00 106 LYS A O 1
ATOM 822 N N . HIS A 1 107 ? 1.452 11.146 5.193 1.00 86.19 107 HIS A N 1
ATOM 823 C CA . HIS A 1 107 ? 1.933 10.924 3.827 1.00 86.19 107 HIS A CA 1
ATOM 824 C C . HIS A 1 107 ? 3.321 10.269 3.810 1.00 86.19 107 HIS A C 1
ATOM 826 O O . HIS A 1 107 ? 3.530 9.272 3.130 1.00 86.19 107 HIS A O 1
ATOM 832 N N . ASP A 1 108 ? 4.239 10.777 4.633 1.00 82.69 108 ASP A N 1
ATOM 833 C CA . ASP A 1 108 ? 5.603 10.265 4.755 1.00 82.69 108 ASP A CA 1
ATOM 834 C C . ASP A 1 108 ? 5.621 8.790 5.205 1.00 82.69 108 ASP A C 1
ATOM 836 O O . ASP A 1 108 ? 6.410 7.981 4.713 1.00 82.69 108 ASP A O 1
ATOM 840 N N . ALA A 1 109 ? 4.697 8.410 6.093 1.00 84.00 109 ALA A N 1
ATOM 841 C CA . ALA A 1 109 ? 4.511 7.017 6.484 1.00 84.00 109 ALA A CA 1
ATOM 842 C C . ALA A 1 109 ? 3.999 6.150 5.325 1.00 84.00 109 ALA A C 1
ATOM 844 O O . ALA A 1 109 ? 4.528 5.066 5.094 1.00 84.00 109 ALA A O 1
ATOM 845 N N . VAL A 1 110 ? 2.997 6.628 4.583 1.00 88.44 110 VAL A N 1
ATOM 846 C CA . VAL A 1 110 ? 2.425 5.907 3.435 1.00 88.44 110 VAL A CA 1
ATOM 847 C C . VAL A 1 110 ? 3.484 5.646 2.362 1.00 88.44 110 VAL A C 1
ATOM 849 O O . VAL A 1 110 ? 3.578 4.518 1.880 1.00 88.44 110 VAL A O 1
ATOM 852 N N . GLU A 1 111 ? 4.310 6.641 2.034 1.00 85.31 111 GLU A N 1
ATOM 853 C CA . GLU A 1 111 ? 5.402 6.504 1.060 1.00 85.31 111 GLU A CA 1
ATOM 854 C C . GLU A 1 111 ? 6.406 5.427 1.485 1.00 85.31 111 GLU A C 1
ATOM 856 O O . GLU A 1 111 ? 6.733 4.532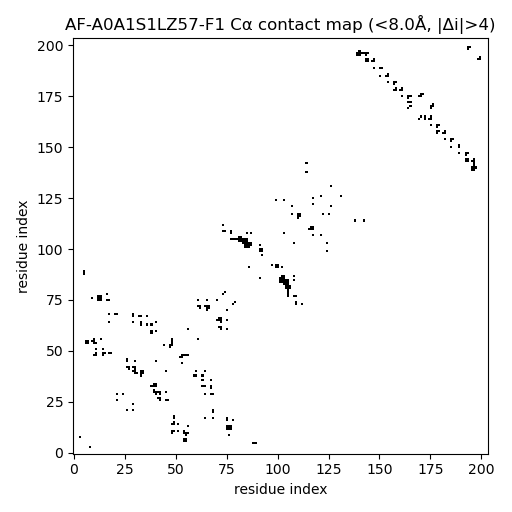 0.704 1.00 85.31 111 GLU A O 1
ATOM 861 N N . TRP A 1 112 ? 6.832 5.453 2.754 1.00 82.00 112 TRP A N 1
ATOM 862 C CA . TRP A 1 112 ? 7.768 4.463 3.285 1.00 82.00 112 TRP A CA 1
ATOM 863 C C . TRP A 1 112 ? 7.205 3.036 3.230 1.00 82.00 112 TRP A C 1
ATOM 865 O O . TRP A 1 112 ? 7.892 2.126 2.768 1.00 82.00 112 TRP A O 1
ATOM 875 N N . PHE A 1 113 ? 5.948 2.838 3.640 1.00 85.88 113 PHE A N 1
ATOM 876 C CA . PHE A 1 113 ? 5.283 1.531 3.562 1.00 85.88 113 PHE A CA 1
ATOM 877 C C . PHE A 1 113 ? 5.060 1.045 2.126 1.00 85.88 113 PHE A C 1
ATOM 879 O O . PHE A 1 113 ? 4.962 -0.160 1.906 1.00 85.88 113 PHE A O 1
ATOM 886 N N . SER A 1 114 ? 4.977 1.963 1.164 1.00 84.75 114 SER A N 1
ATOM 887 C CA . SER A 1 114 ? 4.772 1.646 -0.254 1.00 84.75 114 SER A CA 1
ATOM 888 C C . SER A 1 114 ? 6.085 1.386 -1.001 1.00 84.75 114 SER A C 1
ATOM 890 O O . SER A 1 114 ? 6.063 1.067 -2.184 1.00 84.75 114 SER A O 1
ATOM 892 N N . GLY A 1 115 ? 7.234 1.516 -0.326 1.00 80.38 115 GLY A N 1
ATOM 893 C CA . GLY A 1 115 ? 8.555 1.322 -0.927 1.00 80.38 115 GLY A CA 1
ATOM 894 C C . GLY A 1 115 ? 9.005 2.468 -1.840 1.00 80.38 115 GLY A C 1
ATOM 895 O O . GLY A 1 115 ? 10.062 2.373 -2.471 1.00 80.38 115 GLY A O 1
ATOM 896 N N . ASN A 1 116 ? 8.251 3.566 -1.881 1.00 79.00 116 ASN A N 1
ATOM 897 C CA . ASN A 1 116 ? 8.624 4.759 -2.624 1.00 79.00 116 ASN A CA 1
ATOM 898 C C . ASN A 1 116 ? 9.796 5.459 -1.939 1.00 79.00 116 ASN A C 1
ATOM 900 O O . ASN A 1 116 ? 9.952 5.394 -0.717 1.00 79.00 116 ASN A O 1
ATOM 904 N N . GLU A 1 117 ? 10.666 6.091 -2.733 1.00 65.56 117 GLU A N 1
ATOM 905 C CA . GLU A 1 117 ? 11.834 6.774 -2.183 1.00 65.56 117 GLU A CA 1
ATOM 906 C C . GLU A 1 117 ? 11.398 7.919 -1.259 1.00 65.56 117 GLU A C 1
ATOM 908 O O . GLU A 1 117 ? 10.708 8.847 -1.690 1.00 65.56 117 GLU A O 1
ATOM 913 N N . PRO A 1 118 ? 11.837 7.899 0.008 1.00 58.72 118 PRO A N 1
ATOM 914 C CA . PRO A 1 118 ? 11.873 9.094 0.821 1.00 58.72 118 PRO A CA 1
ATOM 915 C C . PRO A 1 118 ? 12.502 10.248 0.027 1.00 58.72 118 PRO A C 1
ATOM 917 O O . PRO A 1 118 ? 13.627 10.113 -0.453 1.00 58.7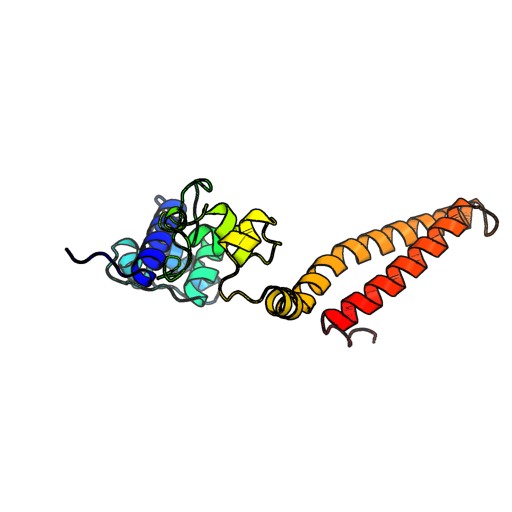2 118 PRO A O 1
ATOM 920 N N . THR A 1 119 ? 11.846 11.407 -0.062 1.00 57.97 119 THR A N 1
ATOM 921 C CA . THR A 1 119 ? 12.538 12.654 -0.442 1.00 57.97 119 THR A CA 1
ATOM 922 C C . THR A 1 119 ? 13.824 12.811 0.384 1.00 57.97 119 THR A C 1
ATOM 924 O O . THR A 1 119 ? 13.904 12.292 1.494 1.00 57.97 119 THR A O 1
ATOM 927 N N . ALA A 1 120 ? 14.847 13.536 -0.083 1.00 55.03 120 ALA A N 1
ATOM 928 C CA . ALA A 1 120 ? 16.091 13.717 0.691 1.00 55.03 120 ALA A CA 1
ATOM 929 C C . ALA A 1 120 ? 15.841 14.200 2.143 1.00 55.03 120 ALA A C 1
ATOM 931 O O . ALA A 1 120 ? 16.549 13.814 3.077 1.00 55.03 120 ALA A O 1
ATOM 932 N N . GLU A 1 121 ? 14.776 14.980 2.334 1.00 57.50 121 GLU A N 1
ATOM 933 C CA . GLU A 1 121 ? 14.261 15.417 3.629 1.00 57.50 121 GLU A CA 1
ATOM 934 C C . GLU A 1 121 ? 13.652 14.256 4.439 1.00 57.50 121 GLU A C 1
ATOM 936 O O . GLU A 1 121 ? 13.998 14.051 5.603 1.00 57.50 121 GLU A O 1
ATOM 941 N N . MET A 1 122 ? 12.820 13.424 3.809 1.00 58.50 122 MET A N 1
ATOM 942 C CA . MET A 1 122 ? 12.301 12.184 4.383 1.00 58.50 122 MET A CA 1
ATOM 943 C C . MET A 1 122 ? 13.423 11.181 4.705 1.00 58.50 122 MET A C 1
ATOM 945 O O . MET A 1 122 ? 13.399 10.598 5.779 1.00 58.50 122 MET A O 1
ATOM 949 N N . VAL A 1 123 ? 14.464 11.022 3.878 1.00 57.09 123 VAL A N 1
ATOM 950 C CA . VAL A 1 123 ? 15.630 10.162 4.172 1.00 57.09 123 VAL A CA 1
ATOM 951 C C . VAL A 1 123 ? 16.288 10.599 5.486 1.00 57.09 123 VAL A C 1
ATOM 953 O O . VAL A 1 123 ? 16.610 9.773 6.339 1.00 57.09 123 VAL A O 1
ATOM 956 N N . HIS A 1 124 ? 16.479 11.903 5.693 1.00 58.75 124 HIS A N 1
ATOM 957 C CA . HIS A 1 124 ? 17.079 12.416 6.926 1.00 58.75 124 HIS A CA 1
ATOM 958 C C . HIS A 1 124 ? 16.194 12.160 8.160 1.00 58.75 124 HIS A C 1
ATOM 960 O O . HIS A 1 124 ? 16.703 11.883 9.249 1.00 58.75 124 HIS A O 1
ATOM 966 N N . ARG A 1 125 ? 14.869 12.231 7.995 1.00 59.66 125 ARG A N 1
ATOM 967 C CA . ARG A 1 125 ? 13.887 12.084 9.080 1.00 59.66 125 ARG A CA 1
ATOM 968 C C . ARG A 1 125 ? 13.513 10.631 9.397 1.00 59.66 125 ARG A C 1
ATOM 970 O O . ARG A 1 125 ? 13.298 10.296 10.561 1.00 59.66 125 ARG A O 1
ATOM 977 N N . VAL A 1 126 ? 13.442 9.783 8.374 1.00 59.81 126 VAL A N 1
ATOM 978 C CA . VAL A 1 126 ? 12.777 8.473 8.401 1.00 59.81 126 VAL A CA 1
ATOM 979 C C . VAL A 1 126 ? 13.751 7.315 8.384 1.00 59.81 126 VAL A C 1
ATOM 981 O O . VAL A 1 126 ? 13.346 6.277 8.867 1.00 59.81 126 VAL A O 1
ATOM 984 N N . VAL A 1 127 ? 15.011 7.441 7.928 1.00 61.09 127 VAL A N 1
ATOM 985 C CA . VAL A 1 127 ? 15.955 6.2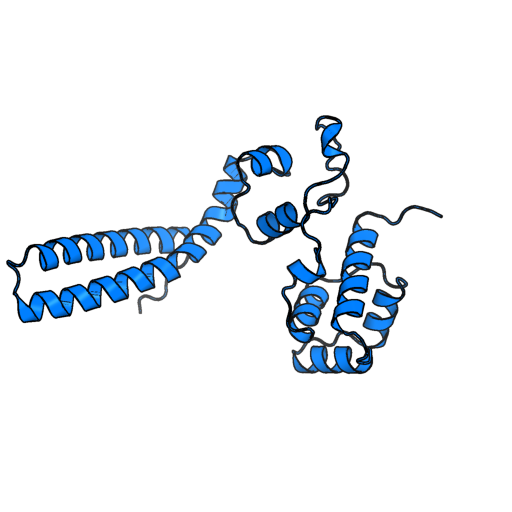99 7.912 1.00 61.09 127 VAL A CA 1
ATOM 986 C C . VAL A 1 127 ? 16.051 5.689 9.316 1.00 61.09 127 VAL A C 1
ATOM 988 O O . VAL A 1 127 ? 16.683 6.249 10.216 1.00 61.09 127 VAL A O 1
ATOM 991 N N . VAL A 1 128 ? 15.335 4.573 9.486 1.00 58.59 128 VAL A N 1
ATOM 992 C CA . VAL A 1 128 ? 14.897 4.007 10.772 1.00 58.59 128 VAL A CA 1
ATOM 993 C C . VAL A 1 128 ? 16.059 3.340 11.515 1.00 58.59 128 VAL A C 1
ATOM 995 O O . VAL A 1 128 ? 16.016 3.217 12.733 1.00 58.59 128 VAL A O 1
ATOM 998 N N . GLY A 1 129 ? 17.132 2.984 10.802 1.00 61.94 129 GLY A N 1
ATOM 999 C CA . GLY A 1 129 ? 18.330 2.341 11.358 1.00 61.94 129 GLY A CA 1
ATOM 1000 C C . GLY A 1 129 ? 19.654 3.021 11.002 1.00 61.94 129 GLY A C 1
ATOM 1001 O O . GLY A 1 129 ? 20.708 2.437 11.206 1.00 61.94 129 GLY A O 1
ATOM 1002 N N . GLY A 1 130 ? 19.626 4.229 10.436 1.00 67.88 130 GLY A N 1
ATOM 1003 C CA . GLY A 1 130 ? 20.822 4.985 10.023 1.00 67.88 130 GLY A CA 1
ATOM 1004 C C . GLY A 1 130 ? 21.519 4.515 8.733 1.00 67.88 130 GLY A C 1
ATOM 1005 O O . GLY A 1 130 ? 22.174 5.332 8.088 1.00 67.88 130 GLY A O 1
ATOM 1006 N N . ASP A 1 131 ? 21.350 3.257 8.318 1.00 77.38 131 ASP A N 1
ATOM 1007 C CA . ASP A 1 131 ? 22.022 2.690 7.142 1.00 77.38 131 ASP A CA 1
ATOM 1008 C C . ASP A 1 131 ? 21.250 2.924 5.832 1.00 77.38 131 ASP A C 1
ATOM 1010 O O . ASP A 1 131 ? 20.279 2.239 5.503 1.00 77.38 131 ASP A O 1
ATOM 1014 N N . LYS A 1 132 ? 21.697 3.923 5.067 1.00 76.19 132 LYS A N 1
ATOM 1015 C CA . LYS A 1 132 ? 21.117 4.255 3.759 1.00 76.19 132 LYS A CA 1
ATOM 1016 C C . LYS A 1 132 ? 21.510 3.262 2.668 1.00 76.19 132 LYS A C 1
ATOM 1018 O O . LYS A 1 132 ? 20.732 3.078 1.737 1.00 76.19 132 LYS A O 1
ATOM 1023 N N . ASN A 1 133 ? 22.700 2.671 2.756 1.00 80.88 133 ASN A N 1
ATOM 1024 C CA . ASN A 1 133 ? 23.188 1.750 1.733 1.00 80.88 133 ASN A CA 1
ATOM 1025 C C . ASN A 1 133 ? 22.484 0.405 1.883 1.00 80.88 133 ASN A C 1
ATOM 1027 O O . ASN A 1 133 ? 21.895 -0.066 0.915 1.00 80.88 133 ASN A O 1
ATOM 1031 N N . GLY A 1 134 ? 22.390 -0.110 3.111 1.00 83.19 134 GLY A N 1
ATOM 1032 C CA . GLY A 1 134 ? 21.604 -1.304 3.400 1.00 83.19 134 GLY A CA 1
ATOM 1033 C C . GLY A 1 134 ? 20.132 -1.140 3.026 1.00 83.19 134 GLY A C 1
ATOM 1034 O O . GLY A 1 134 ? 19.530 -2.068 2.499 1.00 83.19 134 GLY A O 1
ATOM 1035 N N . LEU A 1 135 ? 19.533 0.048 3.207 1.00 80.50 135 LEU A N 1
ATOM 1036 C CA . LEU A 1 135 ? 18.175 0.291 2.703 1.00 80.50 135 LEU A CA 1
ATOM 1037 C C . LEU A 1 135 ? 18.096 0.133 1.179 1.00 80.50 135 LEU A C 1
ATOM 1039 O O . LEU A 1 135 ? 17.184 -0.541 0.713 1.00 80.50 135 LEU A O 1
ATOM 1043 N N . LYS A 1 136 ? 19.020 0.740 0.420 1.00 81.88 136 LYS A N 1
ATOM 1044 C CA . LYS A 1 136 ? 19.050 0.645 -1.050 1.00 81.88 136 LYS A CA 1
ATOM 1045 C C . LYS A 1 136 ? 19.203 -0.798 -1.523 1.00 81.88 136 LYS A C 1
ATOM 1047 O O . LYS A 1 136 ? 18.445 -1.219 -2.388 1.00 81.88 136 LYS A O 1
ATOM 1052 N N . GLU A 1 137 ? 20.135 -1.534 -0.927 1.00 86.56 137 GLU A N 1
ATOM 1053 C CA . GLU A 1 137 ? 20.392 -2.943 -1.239 1.00 86.56 137 GLU A CA 1
ATOM 1054 C C . GLU A 1 137 ? 19.159 -3.809 -0.937 1.00 86.56 137 GLU A C 1
ATOM 1056 O O . GLU A 1 137 ? 18.683 -4.539 -1.802 1.00 86.56 137 GLU A O 1
ATOM 1061 N N . ASN A 1 138 ? 18.555 -3.655 0.247 1.00 86.69 138 ASN A N 1
ATOM 1062 C CA . ASN A 1 138 ? 17.415 -4.472 0.677 1.00 86.69 138 ASN A CA 1
ATOM 1063 C C . ASN A 1 138 ? 16.154 -4.293 -0.184 1.00 86.69 138 ASN A C 1
ATOM 1065 O O . ASN A 1 138 ? 15.319 -5.194 -0.236 1.00 86.69 138 ASN A O 1
ATOM 1069 N N . VAL A 1 139 ? 15.976 -3.134 -0.827 1.00 86.88 139 VAL A N 1
ATOM 1070 C CA . VAL A 1 139 ? 14.802 -2.854 -1.674 1.00 86.88 139 VAL A CA 1
ATOM 1071 C C . VAL A 1 139 ? 15.102 -2.962 -3.170 1.00 86.88 139 VAL A C 1
ATOM 1073 O O . VAL A 1 139 ? 14.198 -2.730 -3.969 1.00 86.88 139 VAL A O 1
ATOM 1076 N N . GLN A 1 140 ? 16.336 -3.297 -3.565 1.00 88.88 140 GLN A N 1
ATOM 1077 C CA . GLN A 1 140 ? 16.761 -3.306 -4.968 1.00 88.88 140 GLN A CA 1
ATOM 1078 C C . GLN A 1 140 ? 15.900 -4.242 -5.822 1.00 88.88 140 GLN A C 1
ATOM 1080 O O . GLN A 1 140 ? 15.374 -3.810 -6.843 1.00 88.88 140 GLN A O 1
ATOM 1085 N N . ALA A 1 141 ? 15.685 -5.481 -5.371 1.00 92.06 141 ALA A N 1
ATOM 1086 C CA . ALA A 1 141 ? 14.862 -6.449 -6.095 1.00 92.06 141 ALA A CA 1
ATOM 1087 C C . ALA A 1 141 ? 13.405 -5.978 -6.246 1.00 92.06 141 ALA A C 1
ATOM 1089 O O . ALA A 1 141 ? 12.822 -6.073 -7.323 1.00 92.06 141 ALA A O 1
ATOM 1090 N N . PHE A 1 142 ? 12.832 -5.401 -5.183 1.00 90.44 142 PHE A N 1
ATOM 1091 C CA . PHE A 1 142 ? 11.483 -4.830 -5.213 1.00 90.44 142 PHE A CA 1
ATOM 1092 C C . PHE A 1 142 ? 11.377 -3.657 -6.201 1.00 90.44 142 PHE A C 1
ATOM 1094 O O . PHE A 1 142 ? 10.410 -3.574 -6.955 1.00 90.44 142 PHE A O 1
ATOM 1101 N N . ARG A 1 143 ? 12.376 -2.765 -6.227 1.00 88.19 143 ARG A N 1
ATOM 1102 C CA . ARG A 1 143 ? 12.425 -1.636 -7.169 1.00 88.19 143 ARG A CA 1
ATOM 1103 C C . ARG A 1 143 ? 12.553 -2.112 -8.607 1.00 88.19 143 ARG A C 1
ATOM 1105 O O . ARG A 1 143 ? 11.772 -1.678 -9.446 1.00 88.19 143 ARG A O 1
ATOM 1112 N N . ALA A 1 144 ? 13.464 -3.049 -8.857 1.00 92.12 144 ALA A N 1
ATOM 1113 C CA . ALA A 1 144 ? 13.651 -3.629 -10.177 1.00 92.12 144 ALA A CA 1
ATOM 1114 C C . ALA A 1 144 ? 12.349 -4.265 -10.690 1.00 92.12 144 ALA A C 1
ATOM 1116 O O . ALA A 1 144 ? 11.895 -3.944 -11.787 1.00 92.12 144 ALA A O 1
ATOM 1117 N N . ALA A 1 145 ? 11.673 -5.057 -9.851 1.00 93.56 145 ALA A N 1
ATOM 1118 C CA . ALA A 1 145 ? 10.364 -5.627 -10.167 1.00 93.56 145 ALA A CA 1
ATOM 1119 C C . ALA A 1 145 ? 9.294 -4.562 -10.488 1.00 93.56 145 ALA A C 1
ATOM 1121 O O . ALA A 1 145 ? 8.454 -4.777 -11.361 1.00 93.56 145 ALA A O 1
ATOM 1122 N N . GLY A 1 146 ? 9.321 -3.412 -9.808 1.00 91.62 146 GLY A N 1
ATOM 1123 C CA . GLY A 1 146 ? 8.389 -2.308 -10.051 1.00 91.62 146 GLY A CA 1
ATOM 1124 C C . GLY A 1 146 ? 8.604 -1.576 -11.381 1.00 91.62 146 GLY A C 1
ATOM 1125 O O . GLY A 1 146 ? 7.641 -1.068 -11.957 1.00 91.62 146 GLY A O 1
ATOM 1126 N N . GLU A 1 147 ? 9.836 -1.532 -11.893 1.00 92.31 147 GLU A N 1
ATOM 1127 C CA . GLU A 1 147 ? 10.176 -0.844 -1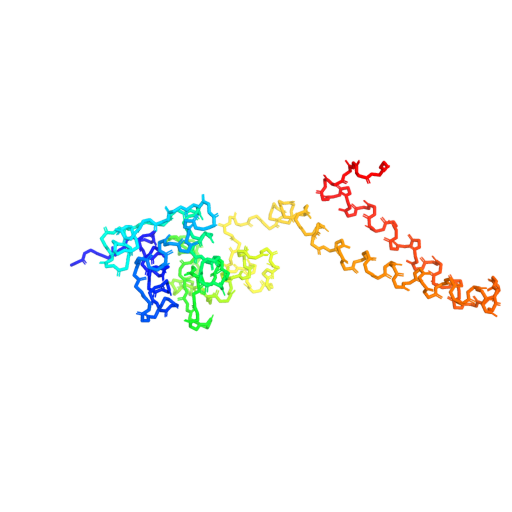3.147 1.00 92.31 147 GLU A CA 1
ATOM 1128 C C . GLU A 1 147 ? 9.839 -1.677 -14.392 1.00 92.31 147 GLU A C 1
ATOM 1130 O O . GLU A 1 147 ? 9.390 -1.122 -15.405 1.00 92.31 147 GLU A O 1
ATOM 1135 N N . ILE A 1 148 ? 9.982 -3.005 -14.296 1.00 95.44 148 ILE A N 1
ATOM 1136 C CA . ILE A 1 148 ? 9.814 -3.962 -15.402 1.00 95.44 148 ILE A CA 1
ATOM 1137 C C . ILE A 1 148 ? 8.529 -3.728 -16.221 1.00 95.44 148 ILE A C 1
ATOM 1139 O O . ILE A 1 148 ? 8.655 -3.529 -17.430 1.00 95.44 148 ILE A O 1
ATOM 1143 N N . PRO A 1 149 ? 7.308 -3.650 -15.646 1.00 95.81 149 PRO A N 1
ATOM 1144 C CA . PRO A 1 149 ? 6.084 -3.531 -16.447 1.00 95.81 149 PRO A CA 1
ATOM 1145 C C . PRO A 1 149 ? 6.025 -2.261 -17.304 1.00 95.81 149 PRO A C 1
ATOM 1147 O O . PRO A 1 149 ? 5.413 -2.241 -18.375 1.00 95.81 149 PRO A O 1
ATOM 1150 N N . SER A 1 150 ? 6.639 -1.172 -16.829 1.00 95.19 150 SER A N 1
ATOM 1151 C CA . SER A 1 150 ? 6.682 0.089 -17.572 1.00 95.19 150 SER A CA 1
ATOM 1152 C C . SER A 1 150 ? 7.621 -0.001 -18.777 1.00 95.19 150 SER A C 1
ATOM 1154 O O . SER A 1 150 ? 7.277 0.482 -19.857 1.00 95.19 150 SER A O 1
ATOM 1156 N N . LEU A 1 151 ? 8.762 -0.676 -18.618 1.00 96.12 151 LEU A N 1
ATOM 1157 C CA . LEU A 1 151 ? 9.740 -0.893 -19.680 1.00 96.12 151 LEU A CA 1
ATOM 1158 C C . LEU A 1 151 ? 9.281 -1.963 -20.673 1.00 96.12 151 LEU A C 1
ATOM 1160 O O . LEU A 1 151 ? 9.491 -1.796 -21.869 1.00 96.12 151 LEU A O 1
ATOM 1164 N N . GLU A 1 152 ? 8.587 -3.011 -20.223 1.00 96.94 152 GLU A N 1
ATOM 1165 C CA . GLU A 1 152 ? 7.948 -3.996 -21.105 1.00 96.94 152 GLU A CA 1
ATOM 1166 C C . GLU A 1 152 ? 6.921 -3.332 -22.026 1.00 96.94 152 GLU A C 1
ATOM 1168 O O . GLU A 1 152 ? 6.888 -3.607 -23.227 1.00 96.94 152 GLU A O 1
ATOM 1173 N N . ARG A 1 153 ? 6.121 -2.400 -21.489 1.00 97.62 153 ARG A N 1
ATOM 1174 C CA . ARG A 1 153 ? 5.185 -1.607 -22.292 1.00 97.62 153 ARG A CA 1
ATOM 1175 C C . ARG A 1 153 ? 5.915 -0.741 -23.319 1.00 97.62 153 ARG A C 1
ATOM 1177 O O . ARG A 1 153 ? 5.552 -0.777 -24.491 1.00 97.62 153 ARG A O 1
ATOM 1184 N N . GLN A 1 154 ? 6.961 -0.023 -22.907 1.00 97.06 154 GLN A N 1
ATOM 1185 C CA . GLN A 1 154 ? 7.774 0.790 -23.823 1.00 97.06 154 GLN A CA 1
ATOM 1186 C C . GLN A 1 154 ? 8.446 -0.057 -24.911 1.00 97.06 154 GLN A C 1
ATOM 1188 O O . GLN A 1 154 ? 8.506 0.362 -26.067 1.00 97.06 154 GLN A O 1
ATOM 1193 N N . LEU A 1 155 ? 8.925 -1.257 -24.569 1.00 97.62 155 LEU A N 1
ATOM 1194 C CA . LEU A 1 155 ? 9.520 -2.197 -25.516 1.00 97.62 155 LEU A CA 1
ATOM 1195 C C . LEU A 1 155 ? 8.485 -2.678 -26.534 1.00 97.62 155 LEU A C 1
ATOM 1197 O O . LEU A 1 155 ? 8.781 -2.708 -27.728 1.00 97.62 155 LEU A O 1
ATOM 1201 N N . ALA A 1 156 ? 7.279 -3.032 -26.086 1.00 97.44 156 ALA A N 1
ATOM 1202 C CA . ALA A 1 156 ? 6.193 -3.455 -26.965 1.00 97.44 156 ALA A CA 1
ATOM 1203 C C . ALA A 1 156 ? 5.773 -2.330 -27.925 1.00 97.44 156 ALA A C 1
ATOM 1205 O O . ALA A 1 156 ? 5.665 -2.558 -29.130 1.00 97.44 156 ALA A O 1
ATOM 1206 N N . GLU A 1 157 ? 5.609 -1.108 -27.411 1.00 97.75 157 GLU A N 1
ATOM 1207 C CA . GLU A 1 157 ? 5.280 0.081 -28.205 1.00 97.75 157 GLU A CA 1
ATOM 1208 C C . GLU A 1 157 ? 6.376 0.395 -29.233 1.00 97.75 157 GLU A C 1
ATOM 1210 O O . GLU A 1 157 ? 6.083 0.567 -30.418 1.00 97.75 157 GLU A O 1
ATOM 1215 N N . SER A 1 158 ? 7.645 0.391 -28.812 1.00 96.62 158 SER A N 1
ATOM 1216 C CA . SER A 1 158 ? 8.790 0.642 -29.698 1.00 96.62 158 SER A CA 1
ATOM 1217 C C . SER A 1 158 ? 8.931 -0.447 -30.762 1.00 96.62 158 SER A C 1
ATOM 1219 O O . SER A 1 158 ? 9.179 -0.139 -31.925 1.00 96.62 158 SER A O 1
ATOM 1221 N N . SER A 1 159 ? 8.708 -1.716 -30.399 1.00 97.12 159 SER A N 1
ATOM 1222 C CA . SER A 1 159 ? 8.756 -2.854 -31.330 1.00 97.12 159 SER A CA 1
ATOM 1223 C C . SER A 1 159 ? 7.651 -2.785 -32.381 1.00 97.12 159 SER A C 1
ATOM 1225 O O . SER A 1 159 ? 7.907 -3.033 -33.559 1.00 97.12 159 SER A O 1
ATOM 1227 N N . ALA A 1 160 ? 6.432 -2.413 -31.980 1.00 97.31 160 ALA A N 1
ATOM 1228 C CA . ALA A 1 160 ? 5.325 -2.208 -32.908 1.00 97.31 160 ALA A CA 1
ATOM 1229 C C . ALA A 1 160 ? 5.611 -1.043 -33.869 1.00 97.31 160 ALA A C 1
ATOM 1231 O O . ALA A 1 160 ? 5.412 -1.179 -35.076 1.00 97.31 160 ALA A O 1
ATOM 1232 N N . HIS A 1 161 ? 6.143 0.068 -33.349 1.00 96.44 161 HIS A N 1
ATOM 1233 C CA . HIS A 1 161 ? 6.531 1.222 -34.159 1.00 96.44 161 HIS A CA 1
ATOM 1234 C C . HIS A 1 161 ? 7.638 0.850 -35.156 1.00 96.44 161 HIS A C 1
ATOM 1236 O O . HIS A 1 161 ? 7.547 1.175 -36.340 1.00 96.44 161 HIS A O 1
ATOM 1242 N N . TYR A 1 162 ? 8.663 0.126 -34.704 1.00 96.56 162 TYR A N 1
ATOM 1243 C CA . TYR A 1 162 ? 9.739 -0.357 -35.563 1.00 96.56 162 TYR A CA 1
ATOM 1244 C C . TYR A 1 162 ? 9.205 -1.221 -36.709 1.00 96.56 162 TYR A C 1
ATOM 1246 O O . TYR A 1 162 ? 9.569 -0.988 -37.859 1.00 96.56 162 TYR A O 1
ATOM 1254 N N . ALA A 1 163 ? 8.316 -2.178 -36.420 1.00 95.75 163 ALA A N 1
ATOM 1255 C CA . ALA A 1 163 ? 7.755 -3.069 -37.433 1.00 95.75 163 ALA A CA 1
ATOM 1256 C C . ALA A 1 163 ? 6.990 -2.308 -38.530 1.00 95.75 163 ALA A C 1
ATOM 1258 O O . ALA A 1 163 ? 7.156 -2.608 -39.715 1.00 95.75 163 ALA A O 1
ATOM 1259 N N . ASP A 1 164 ? 6.197 -1.302 -38.151 1.00 95.94 164 ASP A N 1
ATOM 1260 C CA . ASP A 1 164 ? 5.471 -0.441 -39.092 1.00 95.94 164 ASP A CA 1
ATOM 1261 C C . ASP A 1 164 ? 6.436 0.374 -39.971 1.00 95.94 164 ASP A C 1
ATOM 1263 O O . ASP A 1 164 ? 6.396 0.293 -41.202 1.00 95.94 164 ASP A O 1
ATOM 1267 N N . ARG A 1 165 ? 7.396 1.071 -39.345 1.00 94.56 165 ARG A N 1
ATOM 1268 C CA . ARG A 1 165 ? 8.401 1.883 -40.053 1.00 94.56 165 ARG A CA 1
ATOM 1269 C C . ARG A 1 165 ? 9.254 1.055 -41.000 1.00 94.56 165 ARG A C 1
ATOM 1271 O O . ARG A 1 165 ? 9.440 1.449 -42.149 1.00 94.56 165 ARG A O 1
ATOM 1278 N N . PHE A 1 166 ? 9.741 -0.092 -40.536 1.00 92.94 166 PHE A N 1
ATOM 1279 C CA . PHE A 1 166 ? 10.563 -0.991 -41.336 1.00 92.94 166 PHE A CA 1
ATOM 1280 C C . PHE A 1 166 ? 9.789 -1.520 -42.548 1.00 92.94 166 PHE A C 1
ATOM 1282 O O . PHE A 1 166 ? 10.328 -1.565 -43.651 1.00 92.94 166 PHE A O 1
ATOM 1289 N N . THR A 1 167 ? 8.508 -1.859 -42.373 1.00 95.50 167 THR A N 1
ATOM 1290 C CA . THR A 1 167 ? 7.648 -2.319 -43.474 1.00 95.50 167 THR A CA 1
ATOM 1291 C C . THR A 1 167 ? 7.404 -1.215 -44.505 1.00 95.50 167 THR A C 1
ATOM 1293 O O . THR A 1 167 ? 7.398 -1.486 -45.704 1.00 95.50 167 THR A O 1
ATOM 1296 N N . GLN A 1 168 ? 7.210 0.030 -44.060 1.00 94.88 168 GLN A N 1
ATOM 1297 C CA . GLN A 1 168 ? 6.860 1.143 -44.942 1.00 94.88 168 GLN A CA 1
ATOM 1298 C C . GLN A 1 168 ? 8.069 1.785 -45.643 1.00 94.88 168 GLN A C 1
ATOM 1300 O O . GLN A 1 168 ? 7.953 2.193 -46.799 1.00 94.88 168 GLN A O 1
ATOM 1305 N N . TYR A 1 169 ? 9.208 1.898 -44.957 1.00 93.38 169 TYR A N 1
ATOM 1306 C CA . TYR A 1 169 ? 10.360 2.686 -45.413 1.00 93.38 169 TYR A CA 1
ATOM 1307 C C . TYR A 1 169 ? 11.655 1.874 -45.558 1.00 93.38 169 TYR A C 1
ATOM 1309 O O . TYR A 1 169 ? 12.618 2.370 -46.140 1.00 93.38 169 TYR A O 1
ATOM 1317 N N . GLY A 1 170 ? 11.671 0.617 -45.104 1.00 87.31 170 GLY A N 1
ATOM 1318 C CA . GLY A 1 170 ? 12.824 -0.275 -45.213 1.00 87.31 170 GLY A CA 1
ATOM 1319 C C . GLY A 1 170 ? 13.921 -0.013 -44.178 1.00 87.31 170 GLY A C 1
ATOM 1320 O O . GLY A 1 170 ? 13.781 0.800 -43.267 1.00 87.31 170 GLY A O 1
ATOM 1321 N N . ALA A 1 171 ? 15.030 -0.742 -44.323 1.00 84.88 171 ALA A N 1
ATOM 1322 C CA . ALA A 1 171 ? 16.141 -0.747 -43.367 1.00 84.88 171 ALA A CA 1
ATOM 1323 C C . ALA A 1 171 ? 16.964 0.554 -43.344 1.00 84.88 171 ALA A C 1
ATOM 1325 O O . ALA A 1 171 ? 17.598 0.847 -42.336 1.00 84.88 171 ALA A O 1
ATOM 1326 N N . ASP A 1 172 ? 16.941 1.329 -44.432 1.00 92.31 172 ASP A N 1
ATOM 1327 C CA . ASP A 1 172 ? 17.704 2.579 -44.555 1.00 92.31 172 ASP A CA 1
ATOM 1328 C C . ASP A 1 172 ? 16.993 3.777 -43.895 1.00 92.31 172 ASP A C 1
ATOM 1330 O O . ASP A 1 172 ? 17.528 4.888 -43.871 1.00 92.31 172 ASP A O 1
ATOM 1334 N N . ASP A 1 173 ? 15.781 3.579 -43.362 1.00 93.81 173 ASP A N 1
ATOM 1335 C CA . ASP A 1 173 ? 15.044 4.619 -42.654 1.00 93.81 173 ASP A CA 1
ATOM 1336 C C . ASP A 1 173 ? 15.729 4.971 -41.318 1.00 93.81 173 ASP A C 1
ATOM 1338 O O . ASP A 1 173 ? 15.820 4.122 -40.426 1.00 93.81 173 ASP A O 1
ATOM 1342 N N . PRO A 1 174 ? 16.162 6.229 -41.108 1.00 93.75 174 PRO A N 1
ATOM 1343 C CA . PRO A 1 174 ? 16.878 6.612 -39.891 1.00 93.75 174 PRO A CA 1
ATOM 1344 C C . PRO A 1 174 ? 16.029 6.463 -38.621 1.00 93.75 174 PRO A C 1
ATOM 1346 O O . PRO A 1 174 ? 16.574 6.240 -37.541 1.00 93.75 174 PRO A O 1
ATOM 1349 N N . VAL A 1 175 ? 14.697 6.557 -38.731 1.00 94.00 175 VAL A N 1
ATOM 1350 C CA . VAL A 1 175 ? 13.790 6.356 -37.590 1.00 94.00 175 VAL A CA 1
ATOM 1351 C C . VAL A 1 175 ? 13.701 4.873 -37.228 1.00 94.00 175 VAL A C 1
ATOM 1353 O O . VAL A 1 175 ? 13.780 4.541 -36.048 1.00 94.00 175 VAL A O 1
ATOM 1356 N N . ALA A 1 176 ? 13.601 3.975 -38.213 1.00 93.19 176 ALA A N 1
ATOM 1357 C CA . ALA A 1 176 ? 13.680 2.534 -37.977 1.00 93.19 176 ALA A CA 1
ATOM 1358 C C . ALA A 1 176 ? 15.014 2.135 -37.318 1.00 93.19 176 ALA A C 1
ATOM 1360 O O . ALA A 1 176 ? 15.010 1.341 -36.379 1.00 93.19 176 ALA A O 1
ATOM 1361 N N . GLY A 1 177 ? 16.134 2.732 -37.745 1.00 93.25 177 GLY A N 1
ATOM 1362 C CA . GLY A 1 177 ? 17.440 2.544 -37.102 1.00 93.25 177 GLY A CA 1
ATOM 1363 C C . GLY A 1 177 ? 17.449 2.961 -35.626 1.00 93.25 177 GLY A C 1
ATOM 1364 O O . GLY A 1 177 ? 17.813 2.166 -34.763 1.00 93.25 177 GLY A O 1
ATOM 1365 N N . ALA A 1 178 ? 16.967 4.168 -35.313 1.00 95.12 178 ALA A N 1
ATOM 1366 C CA . ALA A 1 178 ? 16.893 4.658 -33.933 1.00 95.12 178 ALA A CA 1
ATOM 1367 C C . ALA A 1 178 ? 15.966 3.807 -33.041 1.00 95.12 178 ALA A C 1
ATOM 1369 O O . ALA A 1 178 ? 16.285 3.535 -31.884 1.00 95.12 178 ALA A O 1
ATOM 1370 N N . LEU A 1 179 ? 14.828 3.352 -33.576 1.00 95.81 179 LEU A N 1
ATOM 1371 C CA . LEU A 1 179 ? 13.909 2.466 -32.855 1.00 95.81 179 LEU A CA 1
ATOM 1372 C C . LEU A 1 179 ? 14.543 1.107 -32.563 1.00 95.81 179 LEU A C 1
ATOM 1374 O O . LEU A 1 179 ? 14.341 0.567 -31.479 1.00 95.81 179 LEU A O 1
ATOM 1378 N N . PHE A 1 180 ? 15.322 0.563 -33.499 1.00 95.69 180 PHE A N 1
ATOM 1379 C CA . PHE A 1 180 ? 16.063 -0.674 -33.276 1.00 95.69 180 PHE A CA 1
ATOM 1380 C C . PHE A 1 180 ? 17.066 -0.529 -32.124 1.00 95.69 180 PHE A C 1
ATOM 1382 O O . PHE A 1 180 ? 17.066 -1.351 -31.210 1.00 95.69 180 PHE A O 1
ATOM 1389 N N . GLU A 1 181 ? 17.859 0.547 -32.108 1.00 96.31 181 GLU A N 1
ATOM 1390 C CA . GLU A 1 181 ? 18.789 0.830 -31.004 1.00 96.31 181 GLU A CA 1
ATOM 1391 C C . GLU A 1 181 ? 18.061 0.966 -29.658 1.00 96.31 181 GLU A C 1
ATOM 1393 O O . GLU A 1 181 ? 18.495 0.402 -28.652 1.00 96.31 181 GLU A O 1
ATOM 1398 N N . GLN A 1 182 ? 16.916 1.656 -29.639 1.00 96.62 182 GLN A N 1
ATOM 1399 C CA . GLN A 1 182 ? 16.087 1.783 -28.441 1.00 96.62 182 GLN A CA 1
ATOM 1400 C C . GLN A 1 182 ? 15.545 0.427 -27.963 1.00 96.62 182 GLN A C 1
ATOM 1402 O O . GLN A 1 182 ? 15.547 0.158 -26.763 1.00 96.62 182 GLN A O 1
ATOM 1407 N N . ILE A 1 183 ? 15.090 -0.436 -28.876 1.00 97.81 183 ILE A N 1
ATOM 1408 C CA . ILE A 1 183 ? 14.603 -1.787 -28.562 1.00 97.81 183 ILE A CA 1
ATOM 1409 C C . ILE A 1 183 ? 15.708 -2.626 -27.920 1.00 97.81 183 ILE A C 1
ATOM 1411 O O . ILE A 1 183 ? 15.467 -3.253 -26.889 1.00 97.81 183 ILE A O 1
ATOM 1415 N N . GLU A 1 184 ? 16.911 -2.625 -28.492 1.00 97.88 184 GLU A N 1
ATOM 1416 C CA . GLU A 1 184 ? 18.043 -3.384 -27.951 1.00 97.88 184 GLU A CA 1
ATOM 1417 C C . GLU A 1 184 ? 18.475 -2.854 -26.579 1.00 97.88 184 GLU A C 1
ATOM 1419 O O . GLU A 1 184 ? 18.695 -3.640 -25.656 1.00 97.88 184 GLU A O 1
ATOM 1424 N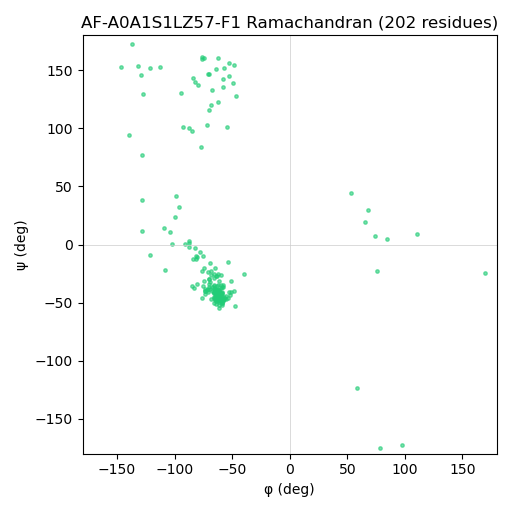 N . PHE A 1 185 ? 18.493 -1.530 -26.399 1.00 97.75 185 PHE A N 1
ATOM 1425 C CA . PHE A 1 185 ? 18.729 -0.916 -25.093 1.00 97.75 185 PHE A CA 1
ATOM 1426 C C . PHE A 1 185 ? 17.683 -1.353 -24.055 1.00 97.75 185 PHE A C 1
ATOM 1428 O O . PHE A 1 185 ? 18.039 -1.779 -22.956 1.00 97.75 185 PHE A O 1
ATOM 1435 N N . LEU A 1 186 ? 16.393 -1.294 -24.403 1.00 97.00 186 LEU A N 1
ATOM 1436 C CA . LEU A 1 186 ? 15.303 -1.705 -23.513 1.00 97.00 186 LEU A CA 1
ATOM 1437 C C . LEU A 1 186 ? 15.379 -3.196 -23.165 1.00 97.00 186 LEU A C 1
ATOM 1439 O O . LEU A 1 186 ? 15.129 -3.559 -22.018 1.00 97.00 186 LEU A O 1
ATOM 1443 N N . ARG A 1 187 ? 15.743 -4.059 -24.122 1.00 97.44 187 ARG A N 1
ATOM 1444 C CA . ARG A 1 187 ? 15.941 -5.500 -23.891 1.00 97.44 187 ARG A CA 1
ATOM 1445 C C . ARG A 1 187 ? 17.080 -5.769 -22.916 1.00 97.44 187 ARG A C 1
ATOM 1447 O O . ARG A 1 187 ? 16.884 -6.547 -21.987 1.00 97.44 187 ARG A O 1
ATOM 1454 N N . GLY A 1 188 ? 18.228 -5.117 -23.108 1.00 96.62 188 GLY A N 1
ATOM 1455 C CA . GLY A 1 188 ? 19.364 -5.219 -22.191 1.00 96.62 188 GLY A CA 1
ATOM 1456 C C . GLY A 1 188 ? 18.983 -4.772 -20.781 1.00 96.62 188 GLY A C 1
ATOM 1457 O O . GLY A 1 188 ? 19.130 -5.534 -19.833 1.00 96.62 188 GLY A O 1
ATOM 1458 N N . HIS A 1 189 ? 18.365 -3.595 -20.659 1.00 96.62 189 HIS A N 1
ATOM 1459 C CA . HIS A 1 189 ? 17.940 -3.068 -19.363 1.00 96.62 189 HIS A CA 1
ATOM 1460 C C . HIS A 1 189 ? 16.900 -3.969 -18.670 1.00 96.62 189 HIS A C 1
ATOM 1462 O O . HIS A 1 189 ? 16.994 -4.218 -17.472 1.00 96.62 189 HIS A O 1
ATOM 1468 N N . LEU A 1 190 ? 15.927 -4.514 -19.410 1.00 96.44 190 LEU A N 1
ATOM 1469 C CA . LEU A 1 190 ? 14.965 -5.479 -18.868 1.00 96.44 190 LEU A CA 1
ATOM 1470 C C . LEU A 1 190 ? 15.631 -6.778 -18.404 1.00 96.44 190 LEU A C 1
ATOM 1472 O O . LEU A 1 190 ? 15.175 -7.361 -17.422 1.00 96.44 190 LEU A O 1
ATOM 1476 N N . SER A 1 191 ? 16.676 -7.235 -19.098 1.00 95.62 191 SER A N 1
ATOM 1477 C CA . SER A 1 191 ? 17.461 -8.398 -18.677 1.00 95.62 191 SER A CA 1
ATOM 1478 C C . SER A 1 191 ? 18.110 -8.141 -17.319 1.00 95.62 191 SER A C 1
ATOM 1480 O O . SER A 1 191 ? 17.874 -8.905 -16.385 1.00 95.62 191 SER A O 1
ATOM 1482 N N . ASP A 1 192 ? 18.827 -7.023 -17.186 1.00 95.06 192 ASP A N 1
ATOM 1483 C CA . ASP A 1 192 ? 19.504 -6.640 -15.944 1.00 95.06 192 ASP A CA 1
ATOM 1484 C C . ASP A 1 192 ? 18.505 -6.485 -14.783 1.00 95.06 192 ASP A C 1
ATOM 1486 O O . ASP A 1 192 ? 18.737 -6.962 -13.673 1.00 95.06 192 ASP A O 1
ATOM 1490 N N . LEU A 1 193 ? 17.349 -5.856 -15.027 1.00 95.44 193 LEU A N 1
ATOM 1491 C CA . LEU A 1 193 ? 16.319 -5.687 -13.998 1.00 95.44 193 LEU A CA 1
ATOM 1492 C C . LEU A 1 193 ? 15.676 -7.011 -13.579 1.00 95.44 193 LEU A C 1
ATOM 1494 O O . LEU A 1 193 ? 15.358 -7.180 -12.404 1.00 95.44 193 LEU A O 1
ATOM 1498 N N . ARG A 1 194 ? 15.478 -7.958 -14.503 1.00 95.50 194 ARG A N 1
ATOM 1499 C CA . ARG A 1 194 ? 14.941 -9.288 -14.173 1.00 95.50 194 ARG A CA 1
ATOM 1500 C C . ARG A 1 194 ? 15.920 -10.096 -13.331 1.00 95.50 194 ARG A C 1
ATOM 1502 O O . ARG A 1 194 ? 15.477 -10.730 -12.374 1.00 95.50 194 ARG A O 1
ATOM 1509 N N . GLU A 1 195 ? 17.214 -10.025 -13.637 1.00 94.38 195 GLU A N 1
ATOM 1510 C CA . GLU A 1 195 ? 18.274 -10.598 -12.798 1.00 94.38 195 GLU A CA 1
ATOM 1511 C C . GLU A 1 195 ? 18.231 -9.976 -11.394 1.00 94.38 195 GLU A C 1
ATOM 1513 O O . GLU A 1 195 ? 18.084 -10.687 -10.398 1.00 94.38 195 GLU A O 1
ATOM 1518 N N . MET A 1 196 ? 18.228 -8.641 -11.300 1.00 93.94 196 MET A N 1
ATOM 1519 C CA . MET A 1 196 ? 18.140 -7.933 -10.014 1.00 93.94 196 MET A CA 1
ATOM 1520 C C . MET A 1 196 ? 16.864 -8.257 -9.225 1.00 93.94 196 MET A C 1
ATOM 1522 O O . MET A 1 196 ? 16.896 -8.302 -7.995 1.00 93.94 196 MET A O 1
ATOM 1526 N N . ALA A 1 197 ? 15.737 -8.472 -9.907 1.00 94.31 197 ALA A N 1
ATOM 1527 C CA . ALA A 1 197 ? 14.459 -8.836 -9.300 1.00 94.31 197 ALA A CA 1
ATOM 1528 C C . ALA A 1 197 ? 14.371 -10.322 -8.900 1.00 94.31 197 ALA A C 1
ATOM 1530 O O . ALA A 1 197 ? 13.389 -10.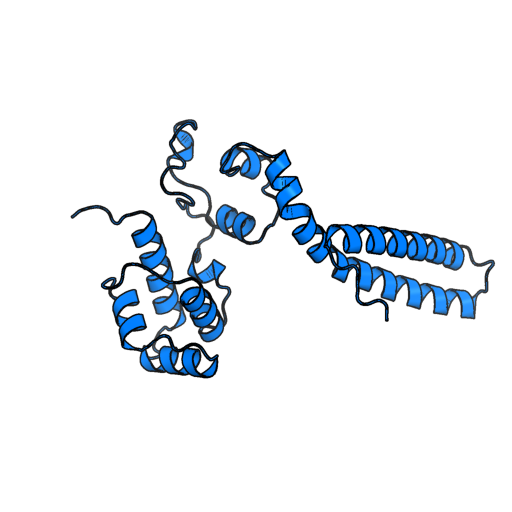719 -8.271 1.00 94.31 197 ALA A O 1
ATOM 1531 N N . GLY A 1 198 ? 15.363 -11.148 -9.254 1.00 93.75 198 GLY A N 1
ATOM 1532 C CA . GLY A 1 198 ? 15.336 -12.593 -9.023 1.00 93.75 198 GLY A CA 1
ATOM 1533 C C . GLY A 1 198 ? 14.289 -13.324 -9.871 1.00 93.75 198 GLY A C 1
ATOM 1534 O O . GLY A 1 198 ? 13.741 -14.332 -9.432 1.00 93.75 198 GLY A O 1
ATOM 1535 N N . MET A 1 199 ? 13.979 -12.806 -11.063 1.00 90.31 199 MET A N 1
ATOM 1536 C CA . MET A 1 199 ? 12.965 -13.339 -11.986 1.00 90.31 199 MET A CA 1
ATOM 1537 C C . MET A 1 199 ? 13.571 -14.189 -13.120 1.00 90.31 199 MET A C 1
ATOM 1539 O O . MET A 1 199 ? 12.972 -14.335 -14.187 1.00 90.31 199 MET A O 1
ATOM 1543 N N . GLU A 1 200 ? 14.762 -14.754 -12.921 1.00 77.88 200 GLU A N 1
ATOM 1544 C CA . GLU A 1 200 ? 15.390 -15.662 -13.885 1.00 77.88 200 GLU A CA 1
ATOM 1545 C C . GLU A 1 200 ? 14.649 -17.012 -13.905 1.00 77.88 200 GLU A C 1
ATOM 1547 O O . GLU A 1 200 ? 14.808 -17.827 -12.995 1.00 77.88 200 GLU A O 1
ATOM 1552 N N . GLY A 1 201 ? 13.811 -17.266 -14.921 1.00 59.22 201 GLY A N 1
ATOM 1553 C CA . GLY A 1 201 ? 13.156 -18.577 -15.050 1.00 59.22 201 GLY A CA 1
ATOM 1554 C C . GLY A 1 201 ? 12.026 -18.748 -16.070 1.00 59.22 201 GLY A C 1
ATOM 1555 O O . GLY A 1 201 ? 11.853 -19.860 -16.554 1.00 59.22 201 GLY A O 1
ATOM 1556 N N . ASP A 1 202 ? 11.302 -17.701 -16.473 1.00 49.97 202 ASP A N 1
ATOM 1557 C CA . ASP A 1 202 ? 10.095 -17.864 -17.318 1.00 49.97 202 ASP A CA 1
ATOM 1558 C C . ASP A 1 202 ? 10.353 -17.686 -18.831 1.00 49.97 202 ASP A C 1
ATOM 1560 O O . ASP A 1 202 ? 9.504 -17.219 -19.587 1.00 49.97 202 ASP A O 1
ATOM 1564 N N . GLY A 1 203 ? 11.550 -18.059 -19.288 1.00 44.53 203 GLY A N 1
ATOM 1565 C CA . GLY A 1 203 ? 11.942 -18.064 -20.704 1.00 44.53 203 GLY A CA 1
ATOM 1566 C C . GLY A 1 203 ? 11.848 -19.444 -21.362 1.00 44.53 203 GLY A C 1
ATOM 1567 O O . GLY A 1 203 ? 12.780 -19.824 -22.070 1.00 44.53 203 GLY A O 1
ATOM 1568 N N . GLY A 1 204 ? 10.785 -20.203 -21.068 1.00 31.72 204 GLY A N 1
ATOM 1569 C CA . GLY A 1 204 ? 10.468 -21.494 -21.695 1.00 31.72 204 GLY A CA 1
ATOM 1570 C C . GLY A 1 204 ? 9.397 -21.374 -22.767 1.00 31.72 204 GLY A C 1
ATOM 1571 O O . GLY A 1 204 ? 8.332 -20.800 -22.452 1.00 31.72 204 GLY A O 1
#

Nearest PDB structures (foldseek):
  3qf3-assembly2_B  TM=4.732E-01  e=4.865E-01  Mycobacterium tuberculosis
  3r1f-assembly1_A  TM=5.003E-01  e=7.140E-01  Mycobacterium tuberculosis

Sequence (204 aa):
MTQPSWAEGQAAQIAAEVRRLRGKRSAQWLSDRTMELGHTVTRSVITDLENGRRKYVTIAELIVLAAALDTYPIALLYPPPYGELVRILPNVAAGRPEQLSAGLPKHDAVEWFSGNEPTAEMVHRVVVGGDKNGLKENVQAFRAAGEIPSLERQLAESSAHYADRFTQYGADDPVAGALFEQIEFLRGHLSDLREMAGMEGDGG

Foldseek 3Di:
DDDQALQLVLLLLLLCVLCVLCDPPALCLLQVLLVVVVHGPDSVNSVCSNVSVDRHADPSRLCSSQVSSVHDSLCSRQPDPQQAFDALDRCLPPPDPPVCPRHDGSVLVSCVVVLHDQDPVSCVSPVPPPDPPVSCLVCQLVVLVVCLVVLVVVLVVLVVVLVVCCVPPNDPDVSNVVSVVVNVVSVVSSVVSCVSNVVPDPPD

Radius of gyration: 23.86 Å; Cα contacts (8 Å, |Δi|>4): 202; chains: 1; bounding box: 47×40×78 Å

InterPro domains:
  IPR001387 Cro/C1-type, helix-turn-helix domain [PS50943] (41-77)
  IPR010982 Lambda repressor-like, DNA-binding domain superfamily [G3DSA:1.10.260.40] (7-76)

Secondary structure (DSSP, 8-state):
-PPPPHHHHHHHHHHHHHHHHHTTS-HHHHHHHHHHTT----HHHHHHHHTTSS----HHHHHHHHHHTTS-HHHHHSPSPTTSEE-SSTTTTTTS-GGGTT-EEHHHHHHHHTTPPPPHHHHHHH-TTS-HHHHHHHTHHHHHHHHHHHHHHHHHHHHHHHHHHHHHH-TT-HHHHHHHHHHHHHHHHHHHHHHHTT-TT---

Mean predicted aligned error: 7.44 Å

Solvent-accessible surface area (backbone atoms only — not comparable to full-atom values): 11464 Å² total; per-residue (Å²): 133,83,79,72,51,63,64,34,47,50,26,46,43,27,21,52,41,51,50,59,76,49,55,90,58,53,52,56,58,54,16,51,42,13,41,77,71,76,52,66,51,46,37,66,59,51,51,29,29,60,70,58,74,42,56,69,70,52,72,68,54,43,47,39,52,17,60,57,65,79,48,53,46,62,48,35,64,54,52,81,68,45,79,44,62,37,72,90,51,90,58,70,50,80,87,51,69,80,82,47,66,72,38,42,39,33,48,60,52,52,37,56,76,68,70,45,82,60,52,79,68,42,44,75,74,56,57,85,81,74,56,68,63,61,52,53,62,76,41,40,32,62,50,28,54,66,48,44,68,61,50,53,49,51,39,51,53,39,49,54,52,27,53,53,41,34,74,76,61,33,86,86,29,68,64,30,48,53,34,48,54,49,41,53,51,46,52,52,52,48,50,54,30,31,55,55,37,70,59,79,75,85,89,122